Protein AF-0000000076756596 (afdb_homodimer)

Foldseek 3Di:
DPVPPPVVFVVLFVQLCVLDVQWLEKDKDADAPPVRHGDPQEMEIETAGLVGWDDPVSQVSSQVSSVVVPCDDDGRHYHYDYFAEDEDAWDKEFAFAPPDDPVVLQVQLVVLQVVVCSVQQSAAFDKDDVVVSFVSSCDPGTDGMDTDPRDTGGGHRRYGYDHPYYDYYYDPHHHND/DAVPDPVVFVVLFVQLCVLDVQWLEKDKDFDADPVRHGDPQEMEIETAGLVGWDDPVSQVSSQVSSVVVVVDDDRRHYHYDYFAEDEDAWDKEFAFAPPDDPVVLQVQLVVLQVVVCSVQQSAAFDKDDVVVSFVSNCDPGTDGMDTDPRDTGGGHRRYGYDHPYYDYYYDPHHHND

Secondary structure (DSSP, 8-state):
--S--HHHHHHHHHHHHHH-TTEEEEEEEEEE-TTS-EEEEEEEEEEEETTBS--HHHHHHHHHHHHHHT-S-SS-EEEEEPPEEEEEEEEEEEEEETT--HHHHHHHHHHHHHHHHHHHHTSSS--B-HHHHHHHH--TTEEEEEESS---B---TTEEEEEEEEEEEEEEEEE--/--S--SHHHHHHHHHHHHH-TTEEEEEEEEEE-TTS-EEEEEEEEEEEETTBSPPHHHHHHHHHHHHHHTTSSSS-EEEEEPPEEEEEEEEEEEEEETT--HHHHHHHHHHHHHHHHHHHHTSSS--B-HHHHHHHH--TTEEEEEESS---B---TTEEEEEEEEEEEEEEEEE--

Solvent-accessible surface area (backbone atoms only — not comparable to full-atom values): 19401 Å² total; per-residue (Å²): 133,67,95,72,65,69,69,59,48,57,51,53,48,48,49,45,46,68,58,35,87,51,46,55,32,71,33,73,44,69,25,51,44,100,82,66,44,69,39,85,52,27,35,27,36,26,39,33,22,76,90,38,77,51,53,71,67,56,42,49,51,30,41,50,48,53,56,58,69,43,70,50,83,89,67,67,50,73,44,60,42,60,47,51,74,46,76,44,53,45,40,36,38,33,27,28,31,63,88,51,58,62,68,61,38,49,52,50,25,52,50,37,43,52,56,51,47,57,64,50,54,50,38,58,12,49,40,46,50,48,66,61,52,41,58,50,44,54,38,81,52,43,67,45,64,46,74,51,90,54,68,74,38,88,37,52,64,56,19,29,57,38,80,78,45,80,42,82,46,73,47,92,57,62,39,88,79,134,65,95,70,68,73,68,60,49,57,52,53,45,49,48,44,46,68,58,35,86,51,47,56,32,70,36,71,44,69,24,52,44,99,83,66,44,68,39,84,53,27,35,26,37,26,38,33,23,76,91,38,76,51,52,70,67,58,42,50,52,31,40,50,49,53,53,59,68,46,67,48,87,88,65,66,48,72,44,59,41,61,45,50,74,46,76,44,54,45,41,37,38,34,27,27,30,64,88,50,58,62,70,59,40,50,53,52,24,53,51,37,43,51,56,51,48,54,64,50,54,51,38,57,12,48,41,46,51,48,68,62,54,41,58,51,43,54,39,80,54,44,69,44,65,45,74,52,91,54,70,73,39,88,35,52,64,56,19,28,57,39,78,78,44,80,44,82,45,74,47,90,56,62,39,88,79

InterPro domains:
  IPR058530 Baseplate J-like, C-terminal domain [PF26079] (88-168)
  IPR058531 Baseplate J-like, central domain [PF26078] (5-82)

pLDDT: mean 89.37, std 14.8, range [27.22, 98.69]

Structure (mmCIF, N/CA/C/O backbone):
data_AF-0000000076756596-model_v1
#
loop_
_entity.id
_entity.type
_entity.pdbx_description
1 polymer 'Baseplate protein J-like domain-containing protein'
#
loop_
_atom_site.group_PDB
_atom_site.id
_atom_site.type_symbol
_atom_site.label_atom_id
_atom_site.label_alt_id
_atom_site.label_comp_id
_atom_site.label_asym_id
_atom_site.label_entity_id
_atom_site.label_seq_id
_atom_site.pdbx_PDB_ins_code
_atom_site.Cartn_x
_atom_site.Cartn_y
_atom_site.Cartn_z
_atom_site.occupancy
_atom_site.B_iso_or_equiv
_atom_site.auth_seq_id
_atom_site.auth_comp_id
_atom_site.auth_asym_id
_atom_site.auth_atom_id
_atom_site.pdbx_PDB_model_num
ATOM 1 N N . GLU A 1 1 ? -18.625 34.125 21.891 1 27.22 1 GLU A N 1
ATOM 2 C CA . GLU A 1 1 ? -18.547 34.312 20.438 1 27.22 1 GLU A CA 1
ATOM 3 C C . GLU A 1 1 ? -17.375 33.531 19.859 1 27.22 1 GLU A C 1
ATOM 5 O O . GLU A 1 1 ? -16.219 33.781 20.188 1 27.22 1 GLU A O 1
ATOM 10 N N . SER A 1 2 ? -17.328 32.281 19.781 1 32.06 2 SER A N 1
ATOM 11 C CA . SER A 1 2 ? -16.453 31.219 19.297 1 32.06 2 SER A CA 1
ATOM 12 C C . SER A 1 2 ? -15.758 31.641 18 1 32.06 2 SER A C 1
ATOM 14 O O . SER A 1 2 ? -16.266 32.469 17.266 1 32.06 2 SER A O 1
ATOM 16 N N . PHE A 1 3 ? -14.414 31.891 17.938 1 40.28 3 PHE A N 1
ATOM 17 C CA . PHE A 1 3 ? -13.805 32.156 16.656 1 40.28 3 PHE A CA 1
ATOM 18 C C . PHE A 1 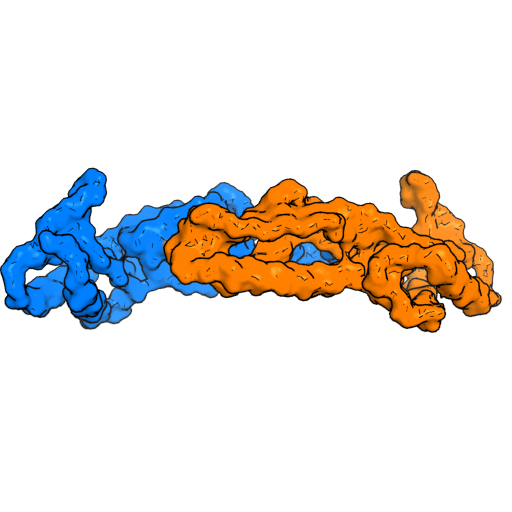3 ? -14.656 31.594 15.516 1 40.28 3 PHE A C 1
ATOM 20 O O . PHE A 1 3 ? -14.57 30.422 15.195 1 40.28 3 PHE A O 1
ATOM 27 N N . SER A 1 4 ? -15.914 31.672 15.516 1 41.44 4 SER A N 1
ATOM 28 C CA . SER A 1 4 ? -16.828 31.266 14.453 1 41.44 4 SER A CA 1
ATOM 29 C C . SER A 1 4 ? -16.312 31.688 13.086 1 41.44 4 SER A C 1
ATOM 31 O O . SER A 1 4 ? -17 31.516 12.078 1 41.44 4 SER A O 1
ATOM 33 N N . VAL A 1 5 ? -15.719 33.062 12.836 1 46.28 5 VAL A N 1
ATOM 34 C CA . VAL A 1 5 ? -15.633 33.938 11.688 1 46.28 5 VAL A CA 1
ATOM 35 C C . VAL A 1 5 ? -14.555 33.469 10.727 1 46.28 5 VAL A C 1
ATOM 37 O O . VAL A 1 5 ? -13.359 33.5 11.047 1 46.28 5 VAL A O 1
ATOM 40 N N . ALA A 1 6 ? -14.594 32.531 9.828 1 51.22 6 ALA A N 1
ATOM 41 C CA . ALA A 1 6 ? -13.891 32.031 8.633 1 51.22 6 ALA A CA 1
ATOM 42 C C . ALA A 1 6 ? -13.102 33.188 7.977 1 51.22 6 ALA A C 1
ATOM 44 O O . ALA A 1 6 ? -12.062 32.938 7.359 1 51.22 6 ALA A O 1
ATOM 45 N N . GLY A 1 7 ? -13.648 34.344 7.992 1 52.53 7 GLY A N 1
ATOM 46 C CA . GLY A 1 7 ? -13.094 35.531 7.332 1 52.53 7 GLY A CA 1
ATOM 47 C C . GLY A 1 7 ? -11.68 35.844 7.77 1 52.53 7 GLY A C 1
ATOM 48 O O . GLY A 1 7 ? -10.773 35.938 6.941 1 52.53 7 GLY A O 1
ATOM 49 N N . PRO A 1 8 ? -11.398 35.75 9.18 1 71.12 8 PRO A N 1
ATOM 50 C CA . PRO A 1 8 ? -10.086 36.188 9.664 1 71.12 8 PRO A CA 1
ATOM 51 C C . PRO A 1 8 ? -8.984 35.156 9.406 1 71.12 8 PRO A C 1
ATOM 53 O O . PRO A 1 8 ? -7.836 35.531 9.156 1 71.12 8 PRO A O 1
ATOM 56 N N . VAL A 1 9 ? -9.383 33.906 9.234 1 77.31 9 VAL A N 1
ATOM 57 C CA . VAL A 1 9 ? -8.367 32.906 9.016 1 77.31 9 VAL A CA 1
ATOM 58 C C . VAL A 1 9 ? -7.73 33.094 7.641 1 77.31 9 VAL A C 1
ATOM 60 O O . VAL A 1 9 ? -6.504 33.062 7.512 1 77.31 9 VAL A O 1
ATOM 63 N N . GLY A 1 10 ? -8.5 33.219 6.66 1 83.19 10 GLY A N 1
ATOM 64 C CA . GLY A 1 10 ? -7.996 33.406 5.309 1 83.19 10 GLY A CA 1
ATOM 65 C C . GLY A 1 10 ? -7.109 34.625 5.164 1 83.19 10 GLY A C 1
ATOM 66 O O . GLY A 1 10 ? -6.105 34.594 4.449 1 83.19 10 GLY A O 1
ATOM 67 N N . ALA A 1 11 ? -7.504 35.656 5.84 1 81.56 11 ALA A N 1
ATOM 68 C CA . ALA A 1 11 ? -6.723 36.906 5.777 1 81.56 11 ALA A CA 1
ATOM 69 C C . ALA A 1 11 ? -5.344 36.688 6.402 1 81.56 11 ALA A C 1
ATOM 71 O O . ALA A 1 11 ? -4.336 37.125 5.844 1 81.56 11 ALA A O 1
ATOM 72 N N . TYR A 1 12 ? -5.297 36.062 7.578 1 85.44 12 TYR A N 1
ATOM 73 C CA . TYR A 1 12 ? -4.02 35.812 8.242 1 85.44 12 TYR A CA 1
ATOM 74 C C . TYR A 1 12 ? -3.125 34.938 7.395 1 85.44 12 TYR A C 1
ATOM 76 O O . TYR A 1 12 ? -1.915 35.156 7.309 1 85.44 12 TYR A O 1
ATOM 84 N N . GLN A 1 13 ? -3.727 33.906 6.77 1 89.38 13 GLN A N 1
ATOM 85 C CA . GLN A 1 13 ? -2.951 33.031 5.902 1 89.38 13 GLN A CA 1
ATOM 86 C C . GLN A 1 13 ? -2.357 33.812 4.723 1 89.38 13 GLN A C 1
ATOM 88 O O . GLN A 1 13 ? -1.193 33.594 4.371 1 89.38 13 GLN A O 1
ATOM 93 N N . TYR A 1 14 ? -3.176 34.625 4.191 1 88.69 14 TYR A N 1
ATOM 94 C CA . TYR A 1 14 ? -2.734 35.438 3.059 1 88.69 14 TYR A CA 1
ATOM 95 C C . TYR A 1 14 ? -1.548 36.312 3.443 1 88.69 14 TYR A C 1
ATOM 97 O O . TYR A 1 14 ? -0.507 36.281 2.781 1 88.69 14 TYR A O 1
ATOM 105 N N . TRP A 1 15 ? -1.674 37.031 4.469 1 87.94 15 TRP A N 1
ATOM 106 C CA . TRP A 1 15 ? -0.638 38 4.863 1 87.94 15 TRP A CA 1
ATOM 107 C C . TRP A 1 15 ? 0.625 37.25 5.312 1 87.94 15 TRP A C 1
ATOM 109 O O . TRP A 1 15 ? 1.738 37.75 5.082 1 87.94 15 TRP A O 1
ATOM 119 N N . ALA A 1 16 ? 0.448 36.156 5.957 1 91.56 16 ALA A N 1
ATOM 120 C CA . ALA A 1 16 ? 1.609 35.344 6.352 1 91.56 16 ALA A CA 1
ATOM 121 C C . ALA A 1 16 ? 2.408 34.906 5.133 1 91.56 16 ALA A C 1
ATOM 123 O O . ALA A 1 16 ? 3.637 35 5.113 1 91.56 16 ALA A O 1
ATOM 124 N N . ARG A 1 17 ? 1.703 34.469 4.141 1 93.3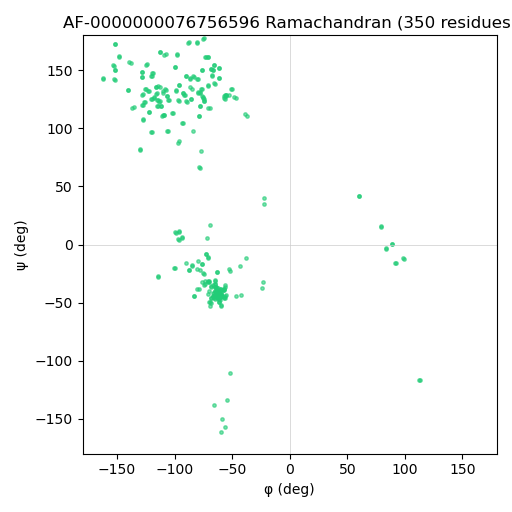8 17 ARG A N 1
ATOM 125 C CA . ARG A 1 17 ? 2.359 34 2.928 1 93.38 17 ARG A CA 1
ATOM 126 C C . ARG A 1 17 ? 2.994 35.156 2.16 1 93.38 17 ARG A C 1
ATOM 128 O O . ARG A 1 17 ? 4.02 34.969 1.499 1 93.38 17 ARG A O 1
ATOM 135 N N . GLN A 1 18 ? 2.408 36.281 2.26 1 91.31 18 GLN A N 1
ATOM 136 C CA . GLN A 1 18 ? 2.904 37.469 1.555 1 91.31 18 GLN A CA 1
ATOM 137 C C . GLN A 1 18 ? 4.16 38.031 2.223 1 91.31 18 GLN A C 1
ATOM 139 O O . GLN A 1 18 ? 4.996 38.656 1.565 1 91.31 18 GLN A O 1
ATOM 144 N N . ALA A 1 19 ? 4.281 37.781 3.428 1 92.44 19 ALA A N 1
ATOM 145 C CA . ALA A 1 19 ? 5.383 38.344 4.207 1 92.44 19 ALA A CA 1
ATOM 146 C C . ALA A 1 19 ? 6.727 37.812 3.713 1 92.44 19 ALA A C 1
ATOM 148 O O . ALA A 1 19 ? 7.742 38.5 3.805 1 92.44 19 ALA A O 1
ATOM 149 N N . SER A 1 20 ? 6.781 36.625 3.209 1 94.62 20 SER A N 1
ATOM 150 C CA . SER A 1 20 ? 8.039 36.031 2.752 1 94.62 20 SER A CA 1
ATOM 151 C C . SER A 1 20 ? 7.793 34.844 1.826 1 94.62 20 SER A C 1
ATOM 153 O O . SER A 1 20 ? 6.949 34 2.111 1 94.62 20 SER A O 1
ATOM 155 N N . PRO A 1 21 ? 8.609 34.688 0.817 1 94.12 21 PRO A N 1
ATOM 156 C CA . PRO A 1 21 ? 8.5 33.5 -0.057 1 94.12 21 PRO A CA 1
ATOM 157 C C . PRO A 1 21 ? 8.984 32.219 0.614 1 94.12 21 PRO A C 1
ATOM 159 O O . PRO A 1 21 ? 8.781 31.125 0.081 1 94.12 21 PRO A O 1
ATOM 162 N N . ALA A 1 22 ? 9.555 32.406 1.749 1 95.31 22 ALA A N 1
ATOM 163 C CA . ALA A 1 22 ? 10.078 31.234 2.469 1 95.31 22 ALA A CA 1
ATOM 164 C C . ALA A 1 22 ? 8.945 30.438 3.127 1 95.31 22 ALA A C 1
ATOM 166 O O . ALA A 1 22 ? 9.141 29.297 3.553 1 95.31 22 ALA A O 1
ATOM 167 N N . VAL A 1 23 ? 7.793 31.047 3.25 1 96.44 23 VAL A N 1
ATOM 168 C CA . VAL A 1 23 ? 6.652 30.406 3.889 1 96.44 23 VAL A CA 1
ATOM 169 C C . VAL A 1 23 ? 6.031 29.391 2.93 1 96.44 23 VAL A C 1
ATOM 171 O O . VAL A 1 23 ? 5.664 29.734 1.803 1 96.44 23 VAL A O 1
ATOM 174 N N . VAL A 1 24 ? 5.836 28.125 3.352 1 96 24 VAL A N 1
ATOM 175 C CA . VAL A 1 24 ? 5.309 27.109 2.447 1 96 24 VAL A CA 1
ATOM 176 C C . VAL A 1 24 ? 3.932 26.656 2.924 1 96 24 VAL A C 1
ATOM 178 O O . VAL A 1 24 ? 3.125 26.172 2.133 1 96 24 VAL A O 1
ATOM 181 N N . ASP A 1 25 ? 3.691 26.734 4.16 1 96.94 25 ASP A N 1
ATOM 182 C CA . ASP A 1 25 ? 2.381 26.375 4.691 1 96.94 25 ASP A CA 1
ATOM 183 C C . ASP A 1 25 ? 2.068 27.156 5.965 1 96.94 25 ASP A C 1
ATOM 185 O O . ASP A 1 25 ? 2.979 27.578 6.68 1 96.94 25 ASP A O 1
ATOM 189 N N . VAL A 1 26 ? 0.753 27.406 6.203 1 95.69 26 VAL A N 1
ATOM 190 C CA . VAL A 1 26 ? 0.304 28.234 7.324 1 95.69 26 VAL A CA 1
ATOM 191 C C . VAL A 1 26 ? -0.959 27.625 7.934 1 95.69 26 VAL A C 1
ATOM 193 O O . VAL A 1 26 ? -1.858 27.188 7.207 1 95.69 26 VAL A O 1
ATOM 196 N N . HIS A 1 27 ? -0.938 27.547 9.211 1 94.5 27 HIS A N 1
ATOM 197 C CA . HIS A 1 27 ? -2.139 27.156 9.945 1 94.5 27 HIS A CA 1
ATOM 198 C C . HIS A 1 27 ? -2.535 28.219 10.961 1 94.5 27 HIS A C 1
ATOM 200 O O . HIS A 1 27 ? -1.687 28.719 11.703 1 94.5 27 HIS A O 1
ATOM 206 N N . VAL A 1 28 ? -3.83 28.547 10.938 1 90.81 28 VAL A N 1
ATOM 207 C CA . VAL A 1 28 ? -4.344 29.562 11.859 1 90.81 28 VAL A CA 1
ATOM 208 C C . VAL A 1 28 ? -5.383 28.938 12.789 1 90.81 28 VAL A C 1
ATOM 210 O O . VAL A 1 28 ? -6.281 28.234 12.336 1 90.81 28 VAL A O 1
ATOM 213 N N . ALA A 1 29 ? -5.133 29.141 14.039 1 89.44 29 ALA A N 1
ATOM 214 C CA . ALA A 1 29 ? -6.082 28.672 15.047 1 89.44 29 ALA A CA 1
ATOM 215 C C . ALA A 1 29 ? -6.02 29.547 16.297 1 89.44 29 ALA A C 1
ATOM 217 O O . ALA A 1 29 ? -5.234 30.484 16.375 1 89.44 29 ALA A O 1
ATOM 218 N N . ASN A 1 30 ? -6.973 29.266 17.172 1 83.5 30 ASN A N 1
ATOM 219 C CA . ASN A 1 30 ? -6.867 29.938 18.469 1 83.5 30 ASN A CA 1
ATOM 220 C C . ASN A 1 30 ? -5.625 29.5 19.234 1 83.5 30 ASN A C 1
ATOM 222 O O . ASN A 1 30 ? -5.246 28.328 19.188 1 83.5 30 ASN A O 1
ATOM 226 N N . ASP A 1 31 ? -5.004 30.438 19.828 1 81.44 31 ASP A N 1
ATOM 227 C CA . ASP A 1 31 ? -3.871 30.078 20.672 1 81.44 31 ASP A CA 1
ATOM 228 C C . ASP A 1 31 ? -4.328 29.297 21.906 1 81.44 31 ASP A C 1
ATOM 230 O O . ASP A 1 31 ? -5.473 29.422 22.328 1 81.44 31 ASP A O 1
ATOM 234 N N . THR A 1 32 ? -3.518 28.391 22.328 1 78 32 THR A N 1
ATOM 235 C CA . THR A 1 32 ? -3.863 27.578 23.484 1 78 32 THR A CA 1
ATOM 236 C C . THR A 1 32 ? -2.828 27.75 24.594 1 78 32 THR A C 1
ATOM 238 O O . THR A 1 32 ? -1.683 28.125 24.328 1 78 32 THR A O 1
ATOM 241 N N . ASP A 1 33 ? -3.295 27.703 25.766 1 75.69 33 ASP A N 1
ATOM 242 C CA . ASP A 1 33 ? -2.357 27.766 26.891 1 75.69 33 ASP A CA 1
ATOM 243 C C . ASP A 1 33 ? -1.609 26.453 27.062 1 75.69 33 ASP A C 1
ATOM 245 O O . ASP A 1 33 ? -1.695 25.562 26.203 1 75.69 33 ASP A O 1
ATOM 249 N N . GLY A 1 34 ? -0.697 26.422 28.031 1 69.75 34 GLY A N 1
ATOM 250 C CA . GLY A 1 34 ? 0.132 25.25 28.25 1 69.75 34 GLY A CA 1
ATOM 251 C C . GLY A 1 34 ? -0.669 23.969 28.391 1 69.75 34 GLY A C 1
ATOM 252 O O . GLY A 1 34 ? -0.152 22.875 28.141 1 69.75 34 GLY A O 1
ATOM 253 N N . GLY A 1 35 ? -1.919 24.156 28.734 1 72.62 35 GLY A N 1
ATOM 254 C CA . GLY A 1 35 ? -2.781 23 28.922 1 72.62 35 GLY A CA 1
ATOM 255 C C . GLY A 1 35 ? -3.619 22.672 27.703 1 72.62 35 GLY A C 1
ATOM 256 O O . GLY A 1 35 ? -4.449 21.766 27.75 1 72.62 35 GLY A O 1
ATOM 257 N N . GLY A 1 36 ? -3.414 23.375 26.641 1 72.25 36 GLY A N 1
ATOM 258 C CA . GLY A 1 36 ? -4.141 23.109 25.406 1 72.25 36 GLY A CA 1
ATOM 259 C C . GLY A 1 36 ? -5.453 23.875 25.312 1 72.25 36 GLY A C 1
ATOM 260 O O . GLY A 1 36 ? -6.211 23.688 24.359 1 72.25 36 GLY A O 1
ATOM 261 N N . GLN A 1 37 ? -5.746 24.672 26.359 1 74.31 37 GLN A N 1
ATOM 262 C CA . GLN A 1 37 ? -7 25.422 26.328 1 74.31 37 GLN A CA 1
ATOM 263 C C . GLN A 1 37 ? -6.844 26.734 25.562 1 74.31 37 GLN A C 1
ATOM 265 O O . GLN A 1 37 ? -5.812 27.406 25.656 1 74.31 37 GLN A O 1
ATOM 270 N N . PRO A 1 38 ? -7.871 26.906 24.703 1 78 38 PRO A N 1
ATOM 271 C CA . PRO A 1 38 ? -7.777 28.141 23.922 1 78 38 PRO A CA 1
ATOM 272 C C . PRO A 1 38 ? -7.664 29.391 24.797 1 78 38 PRO A C 1
ATOM 274 O O . PRO A 1 38 ? -8.289 29.469 25.859 1 78 38 PRO A O 1
ATOM 277 N N . ILE A 1 39 ? -6.707 30.141 24.5 1 71.19 39 ILE A N 1
ATOM 278 C CA . ILE A 1 39 ? -6.57 31.453 25.125 1 71.19 39 ILE A CA 1
ATOM 279 C C . ILE A 1 39 ? -7.527 32.438 24.469 1 71.19 39 ILE A C 1
ATOM 281 O O . ILE A 1 39 ? -7.453 32.688 23.25 1 71.19 39 ILE A O 1
ATOM 285 N N . GLY A 1 40 ? -8.5 32.875 25.094 1 69.62 40 GLY A N 1
ATOM 286 C CA . GLY A 1 40 ? -9.477 33.812 24.578 1 69.62 40 GLY A CA 1
ATOM 287 C C . GLY A 1 40 ? -8.844 35.031 23.906 1 69.62 40 GLY A C 1
ATOM 288 O O . GLY A 1 40 ? -7.891 35.594 24.438 1 69.62 40 GLY A O 1
ATOM 289 N N . GLY A 1 41 ? -9.258 35.312 22.656 1 71.75 41 GLY A N 1
ATOM 290 C CA . GLY A 1 41 ? -8.906 36.531 21.984 1 71.75 41 GLY A CA 1
ATOM 291 C C . GLY A 1 41 ? -7.539 36.5 21.312 1 71.75 41 GLY A C 1
ATOM 292 O O . GLY A 1 41 ? -7.031 37.531 20.859 1 71.75 41 GLY A O 1
ATOM 293 N N . ARG A 1 42 ? -6.832 35.375 21.484 1 78.81 42 ARG A N 1
ATOM 294 C CA . ARG A 1 42 ? -5.508 35.312 20.875 1 78.81 42 ARG A CA 1
ATOM 295 C C . ARG A 1 42 ? -5.461 34.25 19.797 1 78.81 42 ARG A C 1
ATOM 297 O O . ARG A 1 42 ? -5.742 33.062 20.078 1 78.81 42 ARG A O 1
ATOM 304 N N . GLY A 1 43 ? -5.195 34.719 18.672 1 85.19 43 GLY A N 1
ATOM 305 C CA . GLY A 1 43 ? -4.988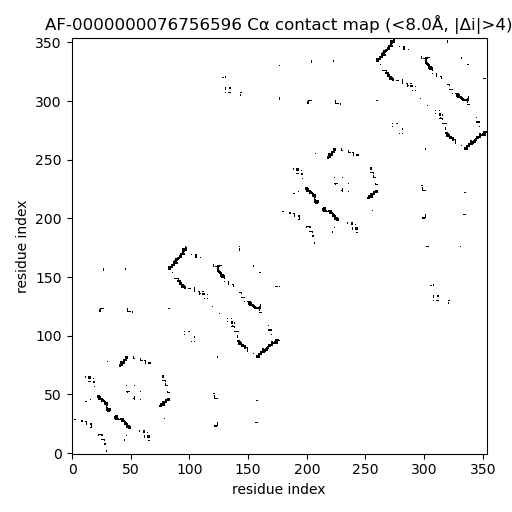 33.781 17.562 1 85.19 43 GLY A CA 1
ATOM 306 C C . GLY A 1 43 ? -3.541 33.344 17.406 1 85.19 43 GLY A C 1
ATOM 307 O O . GLY A 1 43 ? -2.625 34.094 17.766 1 85.19 43 GLY A O 1
ATOM 308 N N . ALA A 1 44 ? -3.363 32.125 17.016 1 89.5 44 ALA A N 1
ATOM 309 C CA . ALA A 1 44 ? -2.029 31.609 16.734 1 89.5 44 ALA A CA 1
ATOM 310 C C . ALA A 1 44 ? -1.884 31.25 15.258 1 89.5 44 ALA A C 1
ATOM 312 O O . ALA A 1 44 ? -2.75 30.594 14.68 1 89.5 44 ALA A O 1
ATOM 313 N N . VAL A 1 45 ? -0.819 31.75 14.688 1 92.31 45 VAL A N 1
ATOM 314 C CA . VAL A 1 45 ? -0.464 31.438 13.305 1 92.31 45 VAL A CA 1
ATOM 315 C C . VAL A 1 45 ? 0.797 30.578 13.273 1 92.31 45 VAL A C 1
ATOM 317 O O . VAL A 1 45 ? 1.882 31.047 13.633 1 92.31 45 VAL A O 1
ATOM 320 N N . THR A 1 46 ? 0.607 29.359 12.891 1 95.69 46 THR A N 1
ATOM 321 C CA . THR A 1 46 ? 1.735 28.453 12.758 1 95.69 46 THR A CA 1
ATOM 322 C C . THR A 1 46 ? 2.277 28.469 11.336 1 95.69 46 THR A C 1
ATOM 324 O O . THR A 1 46 ? 1.525 28.266 10.375 1 95.69 46 THR A O 1
ATOM 327 N N . VAL A 1 47 ? 3.592 28.625 11.266 1 96.75 47 VAL A N 1
ATOM 328 C CA . VAL A 1 47 ? 4.172 28.828 9.938 1 96.75 47 VAL A CA 1
ATOM 329 C C . VAL A 1 47 ? 5.266 27.781 9.695 1 96.75 47 VAL A C 1
ATOM 331 O O . VAL A 1 47 ? 6.094 27.531 10.578 1 96.75 47 VAL A O 1
ATOM 334 N N . LEU A 1 48 ? 5.191 27.188 8.484 1 97.44 48 LEU A N 1
ATOM 335 C CA . LEU A 1 48 ? 6.234 26.281 8.016 1 97.44 48 LEU A CA 1
ATOM 336 C C . LEU A 1 48 ? 7.059 26.938 6.906 1 97.44 48 LEU A C 1
ATOM 338 O O . LEU A 1 48 ? 6.504 27.578 6.012 1 97.44 48 LEU A O 1
ATOM 342 N N . ALA A 1 49 ? 8.336 26.797 7.059 1 96.81 49 ALA A N 1
ATOM 343 C CA . ALA A 1 49 ? 9.219 27.359 6.039 1 96.81 49 ALA A CA 1
ATOM 344 C C . ALA A 1 49 ? 9.664 26.281 5.047 1 96.81 49 ALA A C 1
ATOM 346 O O . ALA A 1 49 ? 9.516 25.094 5.309 1 96.81 49 ALA A O 1
ATOM 347 N N . LYS A 1 50 ? 10.195 26.609 3.875 1 92.25 50 LYS A N 1
ATOM 348 C CA . LYS A 1 50 ? 10.656 25.719 2.816 1 92.25 50 LYS A CA 1
ATOM 349 C C . LYS A 1 50 ? 11.695 24.734 3.338 1 92.25 50 LYS A C 1
ATOM 351 O O . LYS A 1 50 ? 11.703 23.562 2.945 1 92.25 50 LYS A O 1
ATOM 356 N N . ASP A 1 51 ? 12.516 25.141 4.215 1 87.62 51 ASP A N 1
ATOM 357 C CA . ASP A 1 51 ? 13.594 24.297 4.723 1 87.62 51 ASP A CA 1
ATOM 358 C C . ASP A 1 51 ? 13.18 23.609 6.027 1 87.62 51 ASP A C 1
ATOM 360 O O . ASP A 1 51 ? 14.016 23.016 6.711 1 87.62 51 ASP A O 1
ATOM 364 N N . GLY A 1 52 ? 11.852 23.734 6.32 1 92.88 52 GLY A N 1
ATOM 365 C CA . GLY A 1 52 ? 11.375 23.109 7.551 1 92.88 52 GLY A CA 1
ATOM 366 C C . GLY A 1 52 ? 10.914 24.125 8.586 1 92.88 52 GLY A C 1
ATOM 367 O O . GLY A 1 52 ? 10.047 24.953 8.305 1 92.88 52 GLY A O 1
ATOM 368 N N . LEU A 1 53 ? 11.609 24.172 9.75 1 95.25 53 LEU A N 1
ATOM 369 C CA . LEU A 1 53 ? 11.227 25.078 10.828 1 95.25 53 LEU A CA 1
ATOM 370 C C . LEU A 1 53 ? 11.688 26.5 10.539 1 95.25 53 LEU A C 1
ATOM 372 O O . LEU A 1 53 ? 12.836 26.719 10.148 1 95.25 53 LEU A O 1
ATOM 376 N N . PRO A 1 54 ? 10.805 27.438 10.688 1 96.06 54 PRO A N 1
ATOM 377 C CA . PRO A 1 54 ? 11.211 28.828 10.492 1 96.06 54 PRO A CA 1
ATOM 378 C C . PRO A 1 54 ? 12.195 29.312 11.555 1 96.06 54 PRO A C 1
ATOM 380 O O . PRO A 1 54 ? 12.133 28.859 12.703 1 96.06 54 PRO A O 1
ATOM 383 N N . ASN A 1 55 ? 13.047 30.234 11.172 1 94.69 55 ASN A N 1
ATOM 384 C CA . ASN A 1 55 ? 13.93 30.859 12.156 1 94.69 55 ASN A CA 1
ATOM 385 C C . ASN A 1 55 ? 13.273 32.062 12.805 1 94.69 55 ASN A C 1
ATOM 387 O O . ASN A 1 55 ? 12.164 32.469 12.422 1 94.69 55 ASN A O 1
ATOM 391 N N . ALA A 1 56 ? 13.953 32.656 13.82 1 95.56 56 ALA A N 1
ATOM 392 C CA . ALA A 1 56 ? 13.398 33.75 14.586 1 95.56 56 ALA A CA 1
ATOM 393 C C . ALA A 1 56 ? 13.18 34.969 13.703 1 95.56 56 ALA A C 1
ATOM 395 O O . ALA A 1 56 ? 12.211 35.719 13.891 1 95.56 56 ALA A O 1
ATOM 396 N N . GLU A 1 57 ? 14.086 35.156 12.797 1 95.62 57 GLU A N 1
ATOM 397 C CA . GLU A 1 57 ? 13.977 36.312 11.906 1 95.62 57 GLU A CA 1
ATOM 398 C C . GLU A 1 57 ? 12.703 36.219 11.062 1 95.62 57 GLU A C 1
ATOM 400 O O . GLU A 1 57 ? 11.977 37.219 10.938 1 95.62 57 GLU A O 1
ATOM 405 N N . LEU A 1 58 ? 12.461 35.062 10.484 1 95.56 58 LEU A N 1
ATOM 406 C CA . LEU A 1 58 ? 11.258 34.844 9.672 1 95.56 58 LEU A CA 1
ATOM 407 C C . LEU A 1 58 ? 10 35.031 10.516 1 95.56 58 LEU A C 1
ATOM 409 O O . LEU A 1 58 ? 9.039 35.656 10.078 1 95.56 58 LEU A O 1
ATOM 413 N N . ILE A 1 59 ? 9.961 34.5 11.719 1 96.31 59 ILE A N 1
ATOM 414 C CA . ILE A 1 59 ? 8.82 34.625 12.617 1 96.31 59 ILE A CA 1
ATOM 415 C C . ILE A 1 59 ? 8.555 36.094 12.914 1 96.31 59 ILE A C 1
ATOM 417 O O . ILE A 1 59 ? 7.406 36.531 12.859 1 96.31 59 ILE A O 1
ATOM 421 N N . GLY A 1 60 ? 9.602 36.812 13.195 1 95.12 60 GLY A N 1
ATOM 422 C CA . GLY A 1 60 ? 9.477 38.219 13.461 1 95.12 60 GLY A CA 1
ATOM 423 C C . GLY A 1 60 ? 8.914 39 12.289 1 95.12 60 GLY A C 1
ATOM 424 O O . GLY A 1 60 ? 8.07 39.906 12.477 1 95.12 60 GLY A O 1
ATOM 425 N N . LYS A 1 61 ? 9.438 38.719 11.109 1 94.5 61 LYS A N 1
ATOM 426 C CA . LYS A 1 61 ? 8.969 39.375 9.891 1 94.5 61 LYS A CA 1
ATOM 427 C C . LYS A 1 61 ? 7.469 39.156 9.695 1 94.5 61 LYS A C 1
ATOM 429 O O . LYS A 1 61 ? 6.73 40.094 9.383 1 94.5 61 LYS A O 1
ATOM 434 N N . ILE A 1 62 ? 7.043 37.938 9.883 1 94.19 62 ILE A N 1
ATOM 435 C CA . ILE A 1 62 ? 5.637 37.594 9.688 1 94.19 62 ILE A CA 1
ATOM 436 C C . ILE A 1 62 ? 4.789 38.219 10.781 1 94.19 62 ILE A C 1
ATOM 438 O O . ILE A 1 62 ? 3.707 38.75 10.516 1 94.19 62 ILE A O 1
ATOM 442 N N . GLN A 1 63 ? 5.266 38.219 12.039 1 92 63 GLN A N 1
ATOM 443 C CA . GLN A 1 63 ? 4.57 38.844 13.156 1 92 63 GLN A CA 1
ATOM 444 C C . GLN A 1 63 ? 4.32 40.312 12.859 1 92 63 GLN A C 1
ATOM 446 O O . GLN A 1 63 ? 3.219 40.844 13.094 1 92 63 GLN A O 1
ATOM 451 N N . ALA A 1 64 ? 5.309 40.969 12.391 1 89.88 64 ALA A N 1
ATOM 452 C CA . ALA A 1 64 ? 5.199 42.406 12.062 1 89.88 64 ALA A CA 1
ATOM 453 C C . ALA A 1 64 ? 4.16 42.625 10.977 1 89.88 64 ALA A C 1
ATOM 455 O O . ALA A 1 64 ? 3.367 43.562 11.062 1 89.88 64 ALA A O 1
ATOM 456 N N . ALA A 1 65 ? 4.211 41.812 9.984 1 88.12 65 ALA A N 1
ATOM 457 C CA . ALA A 1 65 ? 3.275 41.938 8.867 1 88.12 65 ALA A CA 1
ATOM 458 C C . ALA A 1 65 ? 1.836 41.75 9.336 1 88.12 65 ALA A C 1
ATOM 460 O O . ALA A 1 65 ? 0.935 42.469 8.891 1 88.12 65 ALA A O 1
ATOM 461 N N . LEU A 1 66 ? 1.613 40.844 10.211 1 86.5 66 LEU A N 1
ATOM 462 C CA . LEU A 1 66 ? 0.269 40.531 10.695 1 86.5 66 LEU A CA 1
ATOM 463 C C . LEU A 1 66 ? -0.195 41.625 11.68 1 86.5 66 LEU A C 1
ATOM 465 O O . LEU A 1 66 ? -1.39 41.906 11.758 1 86.5 66 LEU A O 1
ATOM 469 N N . SER A 1 67 ? 0.712 42.188 12.391 1 81.88 67 SER A N 1
ATOM 470 C CA . SER A 1 67 ? 0.376 43.25 13.344 1 81.88 67 SER A CA 1
ATOM 471 C C . SER A 1 67 ? 0.056 44.562 12.641 1 81.88 67 SER A C 1
ATOM 473 O O . SER A 1 67 ? -0.757 45.344 13.125 1 81.88 67 SER A O 1
ATOM 475 N N . ALA A 1 68 ? 0.722 44.781 11.562 1 74.06 68 ALA A N 1
ATOM 476 C CA . ALA A 1 68 ? 0.512 46 10.812 1 74.06 68 ALA A CA 1
ATOM 477 C C . ALA A 1 68 ? -0.862 46.031 10.141 1 74.06 68 ALA A C 1
ATOM 479 O O . ALA A 1 68 ? -1.517 47.062 10.07 1 74.06 68 ALA A O 1
ATOM 480 N N . GLU A 1 69 ? -1.032 44.938 9.438 1 58.91 69 GLU A N 1
ATOM 481 C CA . GLU A 1 69 ? -2.289 44.875 8.695 1 58.91 69 GLU A CA 1
ATOM 482 C C . GLU A 1 69 ? -3.486 44.844 9.648 1 58.91 69 GLU A C 1
ATOM 484 O O . GLU A 1 69 ? -4.574 45.281 9.289 1 58.91 69 GLU A O 1
ATOM 489 N N . LYS A 1 70 ? -3.234 44.188 10.656 1 57.84 70 LYS A N 1
ATOM 490 C CA . LYS A 1 70 ? -4.305 44.156 11.648 1 57.84 70 LYS A CA 1
ATOM 491 C C . LYS A 1 70 ? -4.508 45.5 12.312 1 57.84 70 LYS A C 1
ATOM 493 O O . LYS A 1 70 ? -5.168 45.594 13.352 1 57.84 70 LYS A O 1
ATOM 498 N N . ARG A 1 71 ? -3.994 46.562 11.734 1 51.22 71 ARG A N 1
ATOM 499 C CA . ARG A 1 71 ? -4.586 47.75 12.375 1 51.22 71 ARG A CA 1
ATOM 500 C C . ARG A 1 71 ? -6.059 47.5 12.68 1 51.22 71 ARG A C 1
ATOM 502 O O . ARG A 1 71 ? -6.801 48.469 12.938 1 51.22 71 ARG A O 1
ATOM 509 N N . ARG A 1 72 ? -6.523 46.438 12.109 1 47.16 72 ARG A N 1
ATOM 510 C CA . ARG A 1 72 ? -7.957 46.438 12.391 1 47.16 72 ARG A CA 1
ATOM 511 C C . ARG A 1 72 ? -8.227 46.406 13.891 1 47.16 72 ARG A C 1
ATOM 513 O O . ARG A 1 72 ? -7.324 46.125 14.688 1 47.16 72 ARG A O 1
ATOM 520 N N . PRO A 1 73 ? -9.562 45.969 14.164 1 45.78 73 PRO A N 1
ATOM 521 C CA . PRO A 1 73 ? -10.25 46.312 15.406 1 45.78 73 PRO A CA 1
ATOM 522 C C . PRO A 1 73 ? -9.492 45.875 16.656 1 45.78 73 PRO A C 1
ATOM 524 O O . PRO A 1 73 ? -8.562 45.062 16.547 1 45.78 73 PRO A O 1
ATOM 527 N N . LEU A 1 74 ? -10.25 45.719 17.734 1 44.44 74 LEU A N 1
ATOM 528 C CA . LEU A 1 74 ? -9.984 45.562 19.156 1 44.44 74 LEU A CA 1
ATOM 529 C C . LEU A 1 74 ? -8.977 44.438 19.391 1 44.44 74 LEU A C 1
ATOM 531 O O . LEU A 1 74 ? -7.965 44.656 20.078 1 44.44 74 LEU A O 1
ATOM 535 N N . CYS A 1 75 ? -9.406 43.188 20.031 1 48.84 75 CYS A N 1
ATOM 536 C CA . CYS A 1 75 ? -9.008 42.219 21.047 1 48.84 75 CYS A CA 1
ATOM 537 C C . CYS A 1 75 ? -8.172 41.125 20.422 1 48.84 75 CYS A C 1
ATOM 539 O O . CYS A 1 75 ? -7.824 40.156 21.094 1 48.84 75 CYS A O 1
ATOM 541 N N . ASP A 1 76 ? -8.086 40.875 19.078 1 60.38 76 ASP A N 1
ATOM 542 C CA . ASP A 1 76 ? -7.547 39.531 18.859 1 60.38 76 ASP A CA 1
ATOM 543 C C . ASP A 1 76 ? -6.043 39.594 18.594 1 60.38 76 ASP A C 1
ATOM 545 O O . ASP A 1 76 ? -5.578 40.344 17.734 1 60.38 76 ASP A O 1
ATOM 549 N N . THR A 1 77 ? -5.203 39.562 19.672 1 76.62 77 THR A N 1
ATOM 550 C CA . THR A 1 77 ? -3.762 39.375 19.562 1 76.62 77 THR A CA 1
ATOM 551 C C . THR A 1 77 ? -3.453 38.094 18.781 1 76.62 77 THR A C 1
ATOM 553 O O . THR A 1 77 ? -4.172 37.094 18.906 1 76.62 77 THR A O 1
ATOM 556 N N . VAL A 1 78 ? -2.578 38.312 17.75 1 84.69 78 VAL A N 1
ATOM 557 C CA . VAL A 1 78 ? -2.145 37.156 16.969 1 84.69 78 VAL A CA 1
ATOM 558 C C . VAL A 1 78 ? -0.676 36.875 17.266 1 84.69 78 VAL A C 1
ATOM 560 O O . VAL A 1 78 ? 0.139 37.781 17.375 1 84.69 78 VAL A O 1
ATOM 563 N N . VAL A 1 79 ? -0.338 35.688 17.531 1 88.81 79 VAL A N 1
ATOM 564 C CA . VAL A 1 79 ? 1.038 35.25 17.734 1 88.81 79 VAL A CA 1
ATOM 565 C C . VAL A 1 79 ? 1.45 34.281 16.609 1 88.81 79 VAL A C 1
ATOM 567 O O . VAL A 1 79 ? 0.66 33.438 16.188 1 88.81 79 VAL A O 1
ATOM 570 N N . VAL A 1 80 ? 2.646 34.5 16.125 1 92.75 80 VAL A N 1
ATOM 571 C CA . VAL A 1 80 ? 3.209 33.625 15.102 1 92.75 80 VAL A CA 1
ATOM 572 C C . VAL A 1 80 ? 4.156 32.625 15.75 1 92.75 80 VAL A C 1
ATOM 574 O O . VAL A 1 80 ? 4.996 33 16.578 1 92.75 80 VAL A O 1
ATOM 577 N N . LYS A 1 81 ? 4.039 31.391 15.406 1 94.31 81 LYS A N 1
ATOM 578 C CA . LYS A 1 81 ? 4.867 30.359 16.016 1 94.31 81 LYS A CA 1
ATOM 579 C C . LYS A 1 81 ? 5.34 29.344 14.984 1 94.31 81 LYS A C 1
ATOM 581 O O . LYS A 1 81 ? 4.727 29.203 13.922 1 94.31 81 LYS A O 1
ATOM 586 N N . ALA A 1 82 ? 6.449 28.672 15.305 1 96.75 82 ALA A N 1
ATOM 587 C CA . ALA A 1 82 ? 6.887 27.5 14.555 1 96.75 82 ALA A CA 1
ATOM 588 C C . ALA A 1 82 ? 6.047 26.281 14.914 1 96.75 82 ALA A C 1
ATOM 590 O O . ALA A 1 82 ? 5.512 26.188 16.031 1 96.75 82 ALA A O 1
ATOM 591 N N . PRO A 1 83 ? 5.902 25.391 13.953 1 96.81 83 PRO A N 1
ATOM 592 C CA . PRO A 1 83 ? 5.211 24.156 14.32 1 96.81 83 PRO A CA 1
ATOM 593 C C . PRO A 1 83 ? 6.016 23.281 15.281 1 96.81 83 PRO A C 1
ATOM 595 O O . PRO A 1 83 ? 7.246 23.391 15.328 1 96.81 83 PRO A O 1
ATOM 598 N N . THR A 1 84 ? 5.289 22.531 16.078 1 95.56 84 THR A N 1
ATOM 599 C CA . THR A 1 84 ? 5.945 21.5 16.875 1 95.56 84 THR A CA 1
ATOM 600 C C . THR A 1 84 ? 6.332 20.312 16 1 95.56 84 THR A C 1
ATOM 602 O O . THR A 1 84 ? 5.488 19.734 15.305 1 95.56 84 THR A O 1
ATOM 605 N N . ALA A 1 85 ? 7.555 19.938 16.016 1 97.12 85 ALA A N 1
ATOM 606 C CA . ALA A 1 85 ? 8.023 18.828 15.188 1 97.12 85 ALA A CA 1
ATOM 607 C C . ALA A 1 85 ? 7.613 17.484 15.773 1 97.12 85 ALA A C 1
ATOM 609 O O . ALA A 1 85 ? 7.684 17.281 16.984 1 97.12 85 ALA A O 1
ATOM 610 N N . VAL A 1 86 ? 7.117 16.625 14.977 1 97.62 86 VAL A N 1
ATOM 611 C CA . VAL A 1 86 ? 6.891 15.211 15.273 1 97.62 86 VAL A CA 1
ATOM 612 C C . VAL A 1 86 ? 7.918 14.352 14.539 1 97.62 86 VAL A C 1
ATOM 614 O O . VAL A 1 86 ? 7.727 14.008 13.375 1 97.62 86 VAL A O 1
ATOM 617 N N . ASP A 1 87 ? 8.938 14 15.266 1 97.81 87 ASP A N 1
ATOM 618 C CA . ASP A 1 87 ? 10.062 13.32 14.633 1 97.81 87 ASP A CA 1
ATOM 619 C C . ASP A 1 87 ? 9.773 11.836 14.43 1 97.81 87 ASP A C 1
ATOM 621 O O . ASP A 1 87 ? 9.133 11.203 15.266 1 97.81 87 ASP A O 1
ATOM 625 N N . TYR A 1 88 ? 10.219 11.273 13.305 1 97.69 88 TYR A N 1
ATOM 626 C CA . TYR A 1 88 ? 10.164 9.844 13.031 1 97.69 88 TYR A CA 1
ATOM 627 C C . TYR A 1 88 ? 11.336 9.406 12.156 1 97.69 88 TYR A C 1
ATOM 629 O O . TYR A 1 88 ? 12.07 10.25 11.633 1 97.69 88 TYR A O 1
ATOM 637 N N . THR A 1 89 ? 11.594 8.125 12.148 1 98.12 89 THR A N 1
ATOM 638 C CA . THR A 1 89 ? 12.633 7.551 11.289 1 98.12 89 THR A CA 1
ATOM 639 C C . THR A 1 89 ? 12.031 6.535 10.328 1 98.12 89 THR A C 1
ATOM 641 O O . THR A 1 89 ? 11 5.922 10.617 1 98.12 89 THR A O 1
ATOM 644 N N . LEU A 1 90 ? 12.633 6.477 9.188 1 98.44 90 LEU A N 1
ATOM 645 C CA . LEU A 1 90 ? 12.25 5.457 8.219 1 98.44 90 LEU A CA 1
ATOM 646 C C . LEU A 1 90 ? 13.25 4.305 8.219 1 98.44 90 LEU A C 1
ATOM 648 O O . LEU A 1 90 ? 14.43 4.5 7.914 1 98.44 90 LEU A O 1
ATOM 652 N N . ASP A 1 91 ? 12.812 3.188 8.641 1 98.62 91 ASP A N 1
ATOM 653 C CA . ASP A 1 91 ? 13.531 1.923 8.531 1 98.62 91 ASP A CA 1
ATOM 654 C C . ASP A 1 91 ? 12.742 0.907 7.711 1 98.62 91 ASP A C 1
ATOM 656 O O . ASP A 1 91 ? 11.844 0.247 8.234 1 98.62 91 ASP A O 1
ATOM 660 N N . ALA A 1 92 ? 13.094 0.827 6.43 1 98.69 92 ALA A N 1
ATOM 661 C CA . ALA A 1 92 ? 12.336 0.007 5.488 1 98.69 92 ALA A CA 1
ATOM 662 C C . ALA A 1 92 ? 13.195 -1.139 4.949 1 98.69 92 ALA A C 1
ATOM 664 O O . ALA A 1 92 ? 14.375 -0.952 4.645 1 98.69 92 ALA A O 1
ATOM 665 N N . GLU A 1 93 ? 12.586 -2.309 4.91 1 98.62 93 GLU A N 1
ATOM 666 C CA . GLU A 1 93 ? 13.188 -3.49 4.301 1 98.62 93 GLU A CA 1
ATOM 667 C C . GLU A 1 93 ? 12.422 -3.916 3.051 1 98.62 93 GLU A C 1
ATOM 669 O O . GLU A 1 93 ? 11.211 -4.164 3.111 1 98.62 93 GLU A O 1
ATOM 674 N N . LEU A 1 94 ? 13.18 -3.977 1.943 1 98.62 94 LEU A N 1
ATOM 675 C CA . LEU A 1 94 ? 12.562 -4.32 0.666 1 98.62 94 LEU A CA 1
ATOM 676 C C . LEU A 1 94 ? 12.922 -5.746 0.258 1 98.62 94 LEU A C 1
ATOM 678 O O . LEU A 1 94 ? 14.094 -6.105 0.211 1 98.62 94 LEU A O 1
ATOM 682 N N . THR A 1 95 ? 11.953 -6.59 0.007 1 98.69 95 THR A N 1
ATOM 683 C CA . THR A 1 95 ? 12.156 -7.867 -0.669 1 98.69 95 THR A CA 1
ATOM 684 C C . THR A 1 95 ? 11.969 -7.719 -2.176 1 98.69 95 THR A C 1
ATOM 686 O O . THR A 1 95 ? 10.969 -7.156 -2.629 1 98.69 95 THR A O 1
ATOM 689 N N . LEU A 1 96 ? 12.93 -8.18 -2.932 1 98.5 96 LEU A N 1
ATOM 690 C CA . LEU A 1 96 ? 12.883 -8.016 -4.379 1 98.5 96 LEU A CA 1
ATOM 691 C C . LEU A 1 96 ? 12.406 -9.297 -5.059 1 98.5 96 LEU A C 1
ATOM 693 O O . LEU A 1 96 ? 12.5 -10.383 -4.484 1 98.5 96 LEU A O 1
ATOM 697 N N . PHE A 1 97 ? 11.789 -9.062 -6.266 1 97.62 97 PHE A N 1
ATOM 698 C CA . PHE A 1 97 ? 11.57 -10.219 -7.121 1 97.62 97 PHE A CA 1
ATOM 699 C C . PHE A 1 97 ? 12.898 -10.867 -7.5 1 97.62 97 PHE A C 1
ATOM 701 O O . PHE A 1 97 ? 13.891 -10.172 -7.719 1 97.62 97 PHE A O 1
ATOM 708 N N . THR A 1 98 ? 12.875 -12.195 -7.574 1 97.06 98 THR A N 1
ATOM 709 C CA . THR A 1 98 ? 14.07 -12.906 -8.016 1 97.06 98 THR A CA 1
ATOM 710 C C . THR A 1 98 ? 14.531 -12.391 -9.375 1 97.06 98 THR A C 1
ATOM 712 O O . THR A 1 98 ? 13.727 -12.219 -10.289 1 97.06 98 THR A O 1
ATOM 715 N N . GLY A 1 99 ? 15.828 -12.031 -9.477 1 96.19 99 GLY A N 1
ATOM 716 C CA . GLY A 1 99 ? 16.391 -11.57 -10.734 1 96.19 99 GLY A CA 1
ATOM 717 C C . GLY A 1 99 ? 16.484 -10.055 -10.828 1 96.19 99 GLY A C 1
ATOM 718 O O . GLY A 1 99 ? 17.125 -9.523 -11.742 1 96.19 99 GLY A O 1
ATOM 719 N N . THR A 1 100 ? 15.828 -9.359 -9.906 1 96.94 100 THR A N 1
ATOM 720 C CA . THR A 1 100 ? 15.867 -7.902 -9.914 1 96.94 100 THR A CA 1
ATOM 721 C C . THR A 1 100 ? 17.25 -7.398 -9.5 1 96.94 100 THR A C 1
ATOM 723 O O . THR A 1 100 ? 17.859 -7.926 -8.57 1 96.94 100 THR A O 1
ATOM 726 N N . ASP A 1 101 ? 17.719 -6.438 -10.203 1 97.12 101 ASP A N 1
ATOM 727 C CA . ASP A 1 101 ? 18.953 -5.781 -9.805 1 97.12 101 ASP A CA 1
ATOM 728 C C . ASP A 1 101 ? 18.766 -4.957 -8.539 1 97.12 101 ASP A C 1
ATOM 730 O O . ASP A 1 101 ? 18.047 -3.953 -8.547 1 97.12 101 ASP A O 1
ATOM 734 N N . ALA A 1 102 ? 19.469 -5.344 -7.52 1 96.62 102 ALA A N 1
ATOM 735 C CA . ALA A 1 102 ? 19.266 -4.754 -6.203 1 96.62 102 ALA A CA 1
ATOM 736 C C . ALA A 1 102 ? 19.641 -3.275 -6.199 1 96.62 102 ALA A C 1
ATOM 738 O O . ALA A 1 102 ? 18.969 -2.453 -5.578 1 96.62 102 ALA A O 1
ATOM 739 N N . ARG A 1 103 ? 20.703 -2.975 -6.797 1 96.81 103 ARG A N 1
ATOM 740 C CA . ARG A 1 103 ? 21.172 -1.59 -6.82 1 96.81 103 ARG A CA 1
ATOM 741 C C . ARG A 1 103 ? 20.156 -0.687 -7.52 1 96.81 103 ARG A C 1
ATOM 743 O O . ARG A 1 103 ? 19.844 0.398 -7.027 1 96.81 103 ARG A O 1
ATOM 750 N N . THR A 1 104 ? 19.656 -1.141 -8.625 1 97.38 104 THR A N 1
ATOM 751 C CA . THR A 1 104 ? 18.688 -0.373 -9.398 1 97.38 104 THR A CA 1
ATOM 752 C C . THR A 1 104 ? 17.375 -0.226 -8.617 1 97.38 104 THR A C 1
ATOM 754 O O . THR A 1 104 ? 16.797 0.863 -8.555 1 97.38 104 THR A O 1
ATOM 757 N N . ALA A 1 105 ? 16.906 -1.304 -8.023 1 97.5 105 ALA A N 1
ATOM 758 C CA . ALA A 1 105 ? 15.68 -1.272 -7.246 1 97.5 105 ALA A CA 1
ATOM 759 C C . ALA A 1 105 ? 15.805 -0.34 -6.047 1 97.5 105 ALA A C 1
ATOM 761 O O . ALA A 1 105 ? 14.891 0.429 -5.746 1 97.5 105 ALA A O 1
ATOM 762 N N . LYS A 1 106 ? 16.969 -0.439 -5.344 1 97.69 106 LYS A N 1
ATOM 763 C CA . LYS A 1 106 ? 17.188 0.417 -4.18 1 97.69 106 LYS A CA 1
ATOM 764 C C . LYS A 1 106 ? 17.203 1.89 -4.578 1 97.69 106 LYS A C 1
ATOM 766 O O . LYS A 1 106 ? 16.594 2.729 -3.912 1 97.69 106 LYS A O 1
ATOM 771 N N . ALA A 1 107 ? 17.891 2.199 -5.633 1 98.19 107 ALA A N 1
ATOM 772 C CA . ALA A 1 107 ? 17.953 3.576 -6.113 1 98.19 107 ALA A CA 1
ATOM 773 C C . ALA A 1 107 ? 16.562 4.098 -6.469 1 98.19 107 ALA A C 1
ATOM 775 O O . ALA A 1 107 ? 16.219 5.242 -6.16 1 98.19 107 ALA A O 1
ATOM 776 N N . ALA A 1 108 ? 15.766 3.262 -7.133 1 98.38 108 ALA A N 1
ATOM 777 C CA . ALA A 1 108 ? 14.406 3.645 -7.496 1 98.38 108 ALA A CA 1
ATOM 778 C C . ALA A 1 108 ? 13.555 3.889 -6.25 1 98.38 108 ALA A C 1
ATOM 780 O O . ALA A 1 108 ? 12.766 4.84 -6.203 1 98.38 108 ALA A O 1
ATOM 781 N N . ALA A 1 109 ? 13.758 3.02 -5.238 1 98.56 109 ALA A N 1
ATOM 782 C CA . ALA A 1 109 ? 13.016 3.168 -3.988 1 98.56 109 ALA A CA 1
ATOM 783 C C . ALA A 1 109 ? 13.422 4.445 -3.26 1 98.56 109 ALA A C 1
ATOM 785 O O . ALA A 1 109 ? 12.578 5.148 -2.705 1 98.56 109 ALA A O 1
ATOM 786 N N . GLU A 1 110 ? 14.688 4.711 -3.248 1 98.5 110 GLU A N 1
ATOM 787 C CA . GLU A 1 110 ? 15.188 5.926 -2.615 1 98.5 110 GLU A CA 1
ATOM 788 C C . GLU A 1 110 ? 14.656 7.172 -3.32 1 98.5 110 GLU A C 1
ATOM 790 O O . GLU A 1 110 ? 14.305 8.156 -2.67 1 98.5 110 GLU A O 1
ATOM 795 N N . GLN A 1 111 ? 14.594 7.113 -4.609 1 98.56 111 GLN A N 1
ATOM 796 C CA . GLN A 1 111 ? 14.031 8.227 -5.363 1 98.56 111 GLN A CA 1
ATOM 797 C C . GLN A 1 111 ? 12.539 8.391 -5.07 1 98.56 111 GLN A C 1
ATOM 799 O O . GLN A 1 111 ? 12.055 9.516 -4.906 1 98.56 111 GLN A O 1
ATOM 804 N N . ALA A 1 112 ? 11.797 7.293 -5.066 1 98.56 112 ALA A N 1
ATOM 805 C CA . ALA A 1 112 ? 10.375 7.332 -4.73 1 98.56 112 ALA A CA 1
ATOM 806 C C . ALA A 1 112 ? 10.156 7.918 -3.34 1 98.56 112 ALA A C 1
ATOM 808 O O . ALA A 1 112 ? 9.234 8.711 -3.133 1 98.56 112 ALA A O 1
ATOM 809 N N . TRP A 1 113 ? 11.047 7.562 -2.373 1 98.31 113 TRP A N 1
ATOM 810 C CA . TRP A 1 113 ? 10.9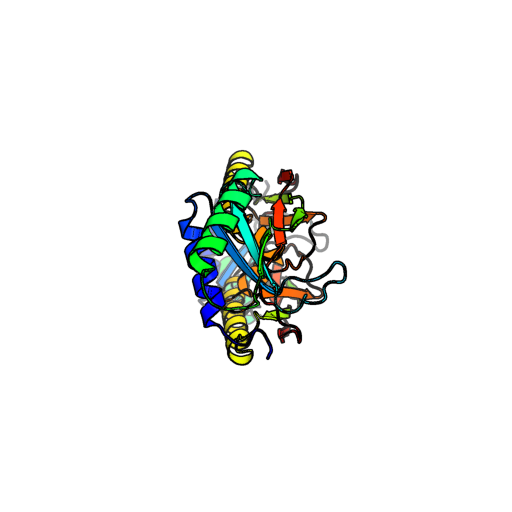69 8.117 -1.025 1 98.31 113 TRP A CA 1
ATOM 811 C C . TRP A 1 113 ? 11.195 9.625 -1.045 1 98.31 113 TRP A C 1
ATOM 813 O O . TRP A 1 113 ? 10.461 10.375 -0.392 1 98.31 113 TRP A O 1
ATOM 823 N N . ALA A 1 114 ? 12.172 10.016 -1.773 1 97.69 114 ALA A N 1
ATOM 824 C CA . ALA A 1 114 ? 12.508 11.438 -1.828 1 97.69 114 ALA A CA 1
ATOM 825 C C . ALA A 1 114 ? 11.328 12.258 -2.344 1 97.69 114 ALA A C 1
ATOM 827 O O . ALA A 1 114 ? 11.016 13.32 -1.801 1 97.69 114 ALA A O 1
ATOM 828 N N . VAL A 1 115 ? 10.664 11.75 -3.373 1 97.44 115 VAL A N 1
ATOM 829 C CA . VAL A 1 115 ? 9.508 12.43 -3.947 1 97.44 115 VAL A CA 1
ATOM 830 C C . VAL A 1 115 ? 8.375 12.469 -2.926 1 97.44 115 VAL A C 1
ATOM 832 O O . VAL A 1 115 ? 7.766 13.516 -2.705 1 97.44 115 VAL A O 1
ATOM 835 N N . TYR A 1 116 ? 8.172 11.344 -2.283 1 97.75 116 TYR A N 1
ATOM 836 C CA . TYR A 1 116 ? 7.133 11.234 -1.264 1 97.75 116 TYR A CA 1
ATOM 837 C C . TYR A 1 116 ? 7.398 12.195 -0.113 1 97.75 116 TYR A C 1
ATOM 839 O O . TYR A 1 116 ? 6.508 12.953 0.293 1 97.75 116 TYR A O 1
ATOM 847 N N . GLU A 1 117 ? 8.578 12.188 0.395 1 95.94 117 GLU A N 1
ATOM 848 C CA . GLU A 1 117 ? 8.961 13 1.548 1 95.94 117 GLU A CA 1
ATOM 849 C C . GLU A 1 117 ? 8.891 14.492 1.224 1 95.94 117 GLU A C 1
ATOM 851 O O . GLU A 1 117 ? 8.461 15.289 2.053 1 95.94 117 GLU A O 1
ATOM 856 N N . ALA A 1 118 ? 9.305 14.852 0.072 1 94 118 ALA A N 1
ATOM 857 C CA . ALA A 1 118 ? 9.273 16.25 -0.33 1 94 118 ALA A CA 1
ATOM 858 C C . ALA A 1 118 ? 7.844 16.797 -0.334 1 94 118 ALA A C 1
ATOM 860 O O . ALA A 1 118 ? 7.59 17.906 0.138 1 94 118 ALA A O 1
ATOM 861 N N . ALA A 1 119 ? 6.965 15.992 -0.864 1 93.38 119 ALA A N 1
ATOM 862 C CA . ALA A 1 119 ? 5.562 16.406 -0.903 1 93.38 119 ALA A CA 1
ATOM 863 C C . ALA A 1 119 ? 4.988 16.531 0.505 1 93.38 119 ALA A C 1
ATOM 865 O O . ALA A 1 119 ? 4.246 17.469 0.795 1 93.38 119 ALA A O 1
ATOM 866 N N . ARG A 1 120 ? 5.383 15.695 1.342 1 93.75 120 ARG A N 1
ATOM 867 C CA . ARG A 1 120 ? 4.832 15.648 2.693 1 93.75 120 ARG A CA 1
ATOM 868 C C . ARG A 1 120 ? 5.449 16.734 3.574 1 93.75 120 ARG A C 1
ATOM 870 O O . ARG A 1 120 ? 4.754 17.344 4.395 1 93.75 120 ARG A O 1
ATOM 877 N N . ARG A 1 121 ? 6.676 16.984 3.43 1 93.88 121 ARG A N 1
ATOM 878 C CA . ARG A 1 121 ? 7.402 17.875 4.324 1 93.88 121 ARG A CA 1
ATOM 879 C C . ARG A 1 121 ? 6.992 19.328 4.109 1 93.88 121 ARG A C 1
ATOM 881 O O . ARG A 1 121 ? 7.293 20.188 4.934 1 93.88 121 ARG A O 1
ATOM 888 N N . SER A 1 122 ? 6.27 19.625 3.08 1 94.69 122 SER A N 1
ATOM 889 C CA . SER A 1 122 ? 5.887 21 2.77 1 94.69 122 SER A CA 1
ATOM 890 C C . SER A 1 122 ? 4.523 21.344 3.359 1 94.69 122 SER A C 1
ATOM 892 O O . SER A 1 122 ? 3.988 22.422 3.107 1 94.69 122 SER A O 1
ATOM 894 N N . ARG A 1 123 ? 4.039 20.422 4.098 1 95.94 123 ARG A N 1
ATOM 895 C CA . ARG A 1 123 ? 2.697 20.625 4.633 1 95.94 123 ARG A CA 1
ATOM 896 C C . ARG A 1 123 ? 2.672 20.422 6.141 1 95.94 123 ARG A C 1
ATOM 898 O O . ARG A 1 123 ? 3.375 19.547 6.664 1 95.94 123 ARG A O 1
ATOM 905 N N . LEU A 1 124 ? 1.849 21.219 6.777 1 97 124 LEU A N 1
ATOM 906 C CA . LEU A 1 124 ? 1.559 21.016 8.195 1 97 124 LEU A CA 1
ATOM 907 C C . LEU A 1 124 ? 0.462 19.984 8.383 1 97 124 LEU A C 1
ATOM 909 O O . LEU A 1 124 ? -0.424 19.844 7.539 1 97 124 LEU A O 1
ATOM 913 N N . GLY A 1 125 ? 0.591 19.234 9.438 1 97.31 125 GLY A N 1
ATOM 914 C CA . GLY A 1 125 ? -0.539 18.469 9.93 1 97.31 125 GLY A CA 1
ATOM 915 C C . GLY A 1 125 ? -0.783 17.188 9.148 1 97.31 125 GLY A C 1
ATOM 916 O O . GLY A 1 125 ? -1.871 16.625 9.211 1 97.31 125 GLY A O 1
ATOM 917 N N . LEU A 1 126 ? 0.148 16.719 8.336 1 96.62 126 LEU A N 1
ATOM 918 C CA . LEU A 1 126 ? -0.023 15.484 7.59 1 96.62 126 LEU A CA 1
ATOM 919 C C . LEU A 1 126 ? 0.384 14.281 8.43 1 96.62 126 LEU A C 1
ATOM 921 O O . LEU A 1 126 ? 1.512 14.211 8.93 1 96.62 126 LEU A O 1
ATOM 925 N N . ASP A 1 127 ? -0.54 13.344 8.555 1 98.19 127 ASP A N 1
ATOM 926 C CA . ASP A 1 127 ? -0.304 12.141 9.344 1 98.19 127 ASP A CA 1
ATOM 927 C C . ASP A 1 127 ? 0.78 11.273 8.711 1 98.19 127 ASP A C 1
ATOM 929 O O . ASP A 1 127 ? 1.045 11.375 7.516 1 98.19 127 ASP A O 1
ATOM 933 N N . ILE A 1 128 ? 1.409 10.5 9.531 1 98 128 ILE A N 1
ATOM 934 C CA . ILE A 1 128 ? 2.312 9.453 9.07 1 98 128 ILE A CA 1
ATOM 935 C C . ILE A 1 128 ? 1.552 8.133 8.945 1 98 128 ILE A C 1
ATOM 937 O O . ILE A 1 128 ? 1.21 7.508 9.945 1 98 128 ILE A O 1
ATOM 941 N N . VAL A 1 129 ? 1.278 7.801 7.746 1 97.94 129 VAL A N 1
ATOM 942 C CA . VAL A 1 129 ? 0.517 6.586 7.465 1 97.94 129 VAL A CA 1
ATOM 943 C C . VAL A 1 129 ? 1.431 5.535 6.84 1 97.94 129 VAL A C 1
ATOM 945 O O . VAL A 1 129 ? 1.802 5.645 5.668 1 97.94 129 VAL A O 1
ATOM 948 N N . PRO A 1 130 ? 1.707 4.465 7.555 1 98.38 130 PRO A N 1
ATOM 949 C CA . PRO A 1 130 ? 2.658 3.461 7.066 1 98.38 130 PRO A CA 1
ATOM 950 C C . PRO A 1 130 ? 2.264 2.887 5.707 1 98.38 130 PRO A C 1
ATOM 952 O O . PRO A 1 130 ? 3.125 2.676 4.848 1 98.38 130 PRO A O 1
ATOM 955 N N . LEU A 1 131 ? 1 2.664 5.477 1 98 131 LEU A N 1
ATOM 956 C CA . LEU A 1 131 ? 0.551 2.094 4.211 1 98 131 LEU A CA 1
ATOM 957 C C . LEU A 1 131 ? 0.935 2.992 3.039 1 98 131 LEU A C 1
ATOM 959 O O . LEU A 1 131 ? 1.324 2.504 1.977 1 98 131 LEU A O 1
ATOM 963 N N . ASP A 1 132 ? 0.843 4.301 3.213 1 98.06 132 ASP A N 1
ATOM 964 C CA . ASP A 1 132 ? 1.225 5.234 2.16 1 98.06 132 ASP A CA 1
ATOM 965 C C . ASP A 1 132 ? 2.715 5.133 1.847 1 98.06 132 ASP A C 1
ATOM 967 O O . ASP A 1 132 ? 3.111 5.152 0.68 1 98.06 132 ASP A O 1
ATOM 971 N N . ILE A 1 133 ? 3.477 5.008 2.895 1 98.44 133 ILE A N 1
ATOM 972 C CA . ILE A 1 133 ? 4.926 4.934 2.74 1 98.44 133 ILE A CA 1
ATOM 973 C C . ILE A 1 133 ? 5.309 3.621 2.061 1 98.44 133 ILE A C 1
ATOM 975 O O . ILE A 1 133 ? 6.105 3.609 1.122 1 98.44 133 ILE A O 1
ATOM 979 N N . MET A 1 134 ? 4.699 2.531 2.539 1 98.62 134 MET A N 1
ATOM 980 C CA . MET A 1 134 ? 4.973 1.236 1.925 1 98.62 134 MET A CA 1
ATOM 981 C C . MET A 1 134 ? 4.59 1.241 0.448 1 98.62 134 MET A C 1
ATOM 983 O O . MET A 1 134 ? 5.332 0.729 -0.392 1 98.62 134 MET A O 1
ATOM 987 N N . SER A 1 135 ? 3.451 1.789 0.157 1 98.06 135 SER A N 1
ATOM 988 C CA . SER A 1 135 ? 2.988 1.871 -1.225 1 98.06 135 SER A CA 1
ATOM 989 C C . SER A 1 135 ? 3.943 2.697 -2.08 1 98.06 135 SER A C 1
ATOM 991 O O . SER A 1 135 ? 4.219 2.348 -3.229 1 98.06 135 SER A O 1
ATOM 993 N N . ALA A 1 136 ? 4.465 3.789 -1.526 1 98.06 136 ALA A N 1
ATOM 994 C CA . ALA A 1 136 ? 5.398 4.645 -2.252 1 98.06 136 ALA A CA 1
ATOM 995 C C . ALA A 1 136 ? 6.699 3.906 -2.551 1 98.06 136 ALA A C 1
ATOM 997 O O . ALA A 1 136 ? 7.309 4.109 -3.605 1 98.06 136 ALA A O 1
ATOM 998 N N . LEU A 1 137 ? 7.109 3.045 -1.653 1 98.56 137 LEU A N 1
ATOM 999 C CA . LEU A 1 137 ? 8.398 2.369 -1.77 1 98.56 137 LEU A CA 1
ATOM 1000 C C . LEU A 1 137 ? 8.281 1.131 -2.65 1 98.56 137 LEU A C 1
ATOM 1002 O O . LEU A 1 137 ? 9.297 0.564 -3.066 1 98.56 137 LEU A O 1
ATOM 1006 N N . LYS A 1 138 ? 7.078 0.635 -2.879 1 98.12 138 LYS A N 1
ATOM 1007 C CA . LYS A 1 138 ? 6.891 -0.57 -3.68 1 98.12 138 LYS A CA 1
ATOM 1008 C C . LYS A 1 138 ? 6.992 -0.262 -5.172 1 98.12 138 LYS A C 1
ATOM 1010 O O . LYS A 1 138 ? 6.016 -0.409 -5.91 1 98.12 138 LYS A O 1
ATOM 1015 N N . VAL A 1 139 ? 8.117 0.103 -5.582 1 98.06 139 VAL A N 1
ATOM 1016 C CA . VAL A 1 139 ? 8.445 0.432 -6.965 1 98.06 139 VAL A CA 1
ATOM 1017 C C . VAL A 1 139 ? 8.695 -0.85 -7.758 1 98.06 139 VAL A C 1
ATOM 1019 O O . VAL A 1 139 ? 8.656 -1.949 -7.195 1 98.06 139 VAL A O 1
ATOM 1022 N N . ALA A 1 140 ? 8.883 -0.698 -9.086 1 96.56 140 ALA A N 1
ATOM 1023 C CA . ALA A 1 140 ? 9.125 -1.846 -9.961 1 96.56 140 ALA A CA 1
ATOM 1024 C C . ALA A 1 140 ? 10.25 -2.719 -9.414 1 96.56 140 ALA A C 1
ATOM 1026 O O . ALA A 1 140 ? 11.289 -2.209 -8.984 1 96.56 140 ALA A O 1
ATOM 1027 N N . GLY A 1 141 ? 10.086 -4.023 -9.375 1 97.5 141 GLY A N 1
ATOM 1028 C CA . GLY A 1 141 ? 11.078 -4.973 -8.906 1 97.5 141 GLY A CA 1
ATOM 1029 C C . GLY A 1 141 ? 10.945 -5.301 -7.43 1 97.5 141 GLY A C 1
ATOM 1030 O O . GLY A 1 141 ? 11.562 -6.25 -6.941 1 97.5 141 GLY A O 1
ATOM 1031 N N . VAL A 1 142 ? 10.211 -4.496 -6.703 1 98.5 142 VAL A N 1
ATOM 1032 C CA . VAL A 1 142 ? 10.031 -4.719 -5.273 1 98.5 142 VAL A CA 1
ATOM 1033 C C . VAL A 1 142 ? 8.805 -5.605 -5.039 1 98.5 142 VAL A C 1
ATOM 1035 O O . VAL A 1 142 ? 7.699 -5.266 -5.453 1 98.5 142 VAL A O 1
ATOM 1038 N N . TYR A 1 143 ? 9.008 -6.703 -4.375 1 98.31 143 TYR A N 1
ATOM 1039 C CA . TYR A 1 143 ? 7.984 -7.695 -4.07 1 98.31 143 TYR A CA 1
ATOM 1040 C C . TYR A 1 143 ? 7.199 -7.297 -2.826 1 98.31 143 TYR A C 1
ATOM 1042 O O . TYR A 1 143 ? 5.969 -7.387 -2.807 1 98.31 143 TYR A O 1
ATOM 1050 N N . ASN A 1 144 ? 7.879 -6.871 -1.834 1 98.56 144 ASN A N 1
ATOM 1051 C CA . ASN A 1 144 ? 7.262 -6.516 -0.56 1 98.56 144 ASN A CA 1
ATOM 1052 C C . ASN A 1 144 ? 8.078 -5.465 0.186 1 98.56 144 ASN A C 1
ATOM 1054 O O . ASN A 1 144 ? 9.289 -5.348 -0.027 1 98.56 144 ASN A O 1
ATOM 1058 N N . VAL A 1 145 ? 7.414 -4.711 1.013 1 98.62 145 VAL A N 1
ATOM 1059 C CA . VAL A 1 145 ? 8.031 -3.699 1.865 1 98.62 145 VAL A CA 1
ATOM 1060 C C . VAL A 1 145 ? 7.594 -3.912 3.314 1 98.62 145 VAL A C 1
ATOM 1062 O O . VAL A 1 145 ? 6.402 -4.059 3.598 1 98.62 145 VAL A O 1
ATOM 1065 N N . VAL A 1 146 ? 8.531 -3.959 4.191 1 97.94 146 VAL A N 1
ATOM 1066 C CA . VAL A 1 146 ? 8.258 -4.02 5.625 1 97.94 146 VAL A CA 1
ATOM 1067 C C . VAL A 1 146 ? 8.875 -2.809 6.32 1 97.94 146 VAL A C 1
ATOM 1069 O O . VAL A 1 146 ? 10.055 -2.506 6.121 1 97.94 146 VAL A O 1
ATOM 1072 N N . LEU A 1 147 ? 8.062 -2.066 7.066 1 98.31 147 LEU A N 1
ATOM 1073 C CA . LEU A 1 147 ? 8.555 -0.96 7.879 1 98.31 147 LEU A CA 1
ATOM 1074 C C . LEU A 1 147 ? 8.781 -1.403 9.32 1 98.31 147 LEU A C 1
ATOM 1076 O O . LEU A 1 147 ? 7.977 -2.145 9.883 1 98.31 147 LEU A O 1
ATOM 1080 N N . HIS A 1 148 ? 9.875 -0.957 9.852 1 97.81 148 HIS A N 1
ATOM 1081 C CA . HIS A 1 148 ? 10.18 -1.284 11.242 1 97.81 148 HIS A CA 1
ATOM 1082 C C . HIS A 1 148 ? 9.984 -0.076 12.148 1 97.81 148 HIS A C 1
ATOM 1084 O O . HIS A 1 148 ? 10.477 1.015 11.852 1 97.81 148 HIS A O 1
ATOM 1090 N N . ASN A 1 149 ? 9.234 -0.253 13.188 1 96.88 149 ASN A N 1
ATOM 1091 C CA . ASN A 1 149 ? 9.047 0.716 14.258 1 96.88 149 ASN A CA 1
ATOM 1092 C C . ASN A 1 149 ? 8.453 2.023 13.742 1 96.88 149 ASN A C 1
ATOM 1094 O O . ASN A 1 149 ? 8.938 3.105 14.078 1 96.88 149 ASN A O 1
ATOM 1098 N N . LEU A 1 150 ? 7.504 2.039 12.867 1 97.62 150 LEU A N 1
ATOM 1099 C CA . LEU A 1 150 ? 6.816 3.209 12.336 1 97.62 150 LEU A CA 1
ATOM 1100 C C . LEU A 1 150 ? 5.305 3.037 12.406 1 97.62 150 LEU A C 1
ATOM 1102 O O . LEU A 1 150 ? 4.668 2.658 11.422 1 97.62 150 LEU A O 1
ATOM 1106 N N . PRO A 1 151 ? 4.75 3.289 13.516 1 97.12 151 PRO A N 1
ATOM 1107 C CA . PRO A 1 151 ? 3.299 3.18 13.664 1 97.12 151 PRO A CA 1
ATOM 1108 C C . PRO A 1 151 ? 2.547 4.316 12.977 1 97.12 151 PRO A C 1
ATOM 1110 O O . PRO A 1 151 ? 3.141 5.348 12.648 1 97.12 151 PRO A O 1
ATOM 1113 N N . LEU A 1 152 ? 1.274 4.102 12.742 1 97.5 152 LEU A N 1
ATOM 1114 C CA . LEU A 1 152 ? 0.41 5.199 12.328 1 97.5 152 LEU A CA 1
ATOM 1115 C C . LEU A 1 152 ? 0.445 6.332 13.352 1 97.5 152 LEU A C 1
ATOM 1117 O O . LEU A 1 152 ? 0.278 6.098 14.547 1 97.5 152 LEU A O 1
ATOM 1121 N N . THR A 1 153 ? 0.73 7.504 12.914 1 97.69 153 THR A N 1
ATOM 1122 C CA . THR A 1 153 ? 0.869 8.656 13.797 1 97.69 153 THR A CA 1
ATOM 1123 C C . THR A 1 153 ? 0.002 9.82 13.312 1 97.69 153 THR A C 1
ATOM 1125 O O . THR A 1 153 ? 0.147 10.281 12.18 1 97.69 153 THR A O 1
ATOM 1128 N N . VAL A 1 154 ? -0.886 10.219 14.133 1 97.5 154 VAL A N 1
ATOM 1129 C CA . VAL A 1 154 ? -1.708 11.391 13.836 1 97.5 154 VAL A CA 1
ATOM 1130 C C . VAL A 1 154 ? -0.922 12.664 14.133 1 97.5 154 VAL A C 1
ATOM 1132 O O . VAL A 1 154 ? -0.32 12.797 15.203 1 97.5 154 VAL A O 1
ATOM 1135 N N . VAL A 1 155 ? -0.919 13.562 13.188 1 97.44 155 VAL A N 1
ATOM 1136 C CA . VAL A 1 155 ? -0.209 14.828 13.305 1 97.44 155 VAL A CA 1
ATOM 1137 C C . VAL A 1 155 ? -1.211 15.984 13.32 1 97.44 155 VAL A C 1
ATOM 1139 O O . VAL A 1 155 ? -1.99 16.156 12.383 1 97.44 155 VAL A O 1
ATOM 1142 N N . LYS A 1 156 ? -1.156 16.844 14.383 1 95.5 156 LYS A N 1
ATOM 1143 C CA . LYS A 1 156 ? -2.082 17.969 14.508 1 95.5 156 LYS A CA 1
ATOM 1144 C C . LYS A 1 156 ? -1.773 19.047 13.484 1 95.5 156 LYS A C 1
ATOM 1146 O O . LYS A 1 156 ? -0.648 19.141 12.992 1 95.5 156 LYS A O 1
ATOM 1151 N N . PRO A 1 157 ? -2.73 19.906 13.242 1 94.75 157 PRO A N 1
ATOM 1152 C CA . PRO A 1 157 ? -2.561 20.906 12.188 1 94.75 157 PRO A CA 1
ATOM 1153 C C . PRO A 1 157 ? -1.416 21.875 12.477 1 94.75 157 PRO A C 1
ATOM 1155 O O . PRO A 1 157 ? -0.859 22.469 11.547 1 94.75 157 PRO A O 1
ATOM 1158 N N . ASP A 1 158 ? -1.073 22.016 13.734 1 94.5 158 ASP A N 1
ATOM 1159 C CA . ASP A 1 158 ? -0.005 22.938 14.094 1 94.5 158 ASP A CA 1
ATOM 1160 C C . ASP A 1 158 ? 1.314 22.203 14.305 1 94.5 158 ASP A C 1
ATOM 1162 O O . ASP A 1 158 ? 2.268 22.766 14.844 1 94.5 158 ASP A O 1
ATOM 1166 N N . GLN A 1 159 ? 1.328 20.938 13.93 1 96.75 159 GLN A N 1
ATOM 1167 C CA . GLN A 1 159 ? 2.527 20.109 14.016 1 96.75 159 GLN A CA 1
ATOM 1168 C C . GLN A 1 159 ? 3.096 19.812 12.633 1 96.75 159 GLN A C 1
ATOM 1170 O O . GLN A 1 159 ? 2.432 20.062 11.617 1 96.75 159 GLN A O 1
ATOM 1175 N N . TRP A 1 160 ? 4.312 19.391 12.633 1 97.5 160 TRP A N 1
ATOM 1176 C CA . TRP A 1 160 ? 5.035 19.078 11.406 1 97.5 160 TRP A CA 1
ATOM 1177 C C . TRP A 1 160 ? 5.797 17.766 11.539 1 97.5 160 TRP A C 1
ATOM 1179 O O . TRP A 1 160 ? 6.645 17.625 12.422 1 97.5 160 TRP A O 1
ATOM 1189 N N . ALA A 1 161 ? 5.434 16.781 10.695 1 97.5 161 ALA A N 1
ATOM 1190 C CA . ALA A 1 161 ? 6.145 15.5 10.703 1 97.5 161 ALA A CA 1
ATOM 1191 C C . ALA A 1 161 ? 7.516 15.633 10.047 1 97.5 161 ALA A C 1
ATOM 1193 O O . ALA A 1 161 ? 7.621 16 8.875 1 97.5 161 ALA A O 1
ATOM 1194 N N . ARG A 1 162 ? 8.547 15.281 10.789 1 96.31 162 ARG A N 1
ATOM 1195 C CA . ARG A 1 162 ? 9.922 15.422 10.32 1 96.31 162 ARG A CA 1
ATOM 1196 C C . ARG A 1 162 ? 10.648 14.078 10.336 1 96.31 162 ARG A C 1
ATOM 1198 O O . ARG A 1 162 ? 10.836 13.484 11.398 1 96.31 162 ARG A O 1
ATOM 1205 N N . CYS A 1 163 ? 10.992 13.602 9.156 1 97.31 163 CYS A N 1
ATOM 1206 C CA . CYS A 1 163 ? 11.812 12.391 9.086 1 97.31 163 CYS A CA 1
ATOM 1207 C C . CYS A 1 163 ? 13.273 12.711 9.375 1 97.31 163 CYS A C 1
ATOM 1209 O O . CYS A 1 163 ? 13.922 13.414 8.602 1 97.31 163 CYS A O 1
ATOM 1211 N N . THR A 1 164 ? 13.836 12.102 10.445 1 97 164 THR A N 1
ATOM 1212 C CA . THR A 1 164 ? 15.156 12.508 10.914 1 97 164 THR A CA 1
ATOM 1213 C C . THR A 1 164 ? 16.234 11.539 10.414 1 97 164 THR A C 1
ATOM 1215 O O . THR A 1 164 ? 17.422 11.867 10.422 1 97 164 THR A O 1
ATOM 1218 N N . ARG A 1 165 ? 15.828 10.391 10.047 1 97.44 165 ARG A N 1
ATOM 1219 C CA . ARG A 1 165 ? 16.75 9.391 9.539 1 97.44 165 ARG A CA 1
ATOM 1220 C C . ARG A 1 165 ? 16.047 8.438 8.57 1 97.44 165 ARG A C 1
ATOM 1222 O O . ARG A 1 165 ? 14.906 8.055 8.789 1 97.44 165 ARG A O 1
ATOM 1229 N N . VAL A 1 166 ? 16.797 8.07 7.52 1 98.06 166 VAL A N 1
ATOM 1230 C CA . VAL A 1 166 ? 16.25 7.168 6.512 1 98.06 166 VAL A CA 1
ATOM 1231 C C . VAL A 1 166 ? 17.203 5.98 6.328 1 98.06 166 VAL A C 1
ATOM 1233 O O . VAL A 1 166 ? 18.391 6.16 6.098 1 98.06 166 VAL A O 1
ATOM 1236 N N . ASN A 1 167 ? 16.688 4.836 6.527 1 98.25 167 ASN A N 1
ATOM 1237 C CA . ASN A 1 167 ? 17.391 3.59 6.238 1 98.25 167 ASN A CA 1
ATOM 1238 C C . ASN A 1 167 ? 16.547 2.67 5.355 1 98.25 167 ASN A C 1
ATOM 1240 O O . ASN A 1 167 ? 15.539 2.121 5.801 1 98.25 167 ASN A O 1
ATOM 1244 N N . ILE A 1 168 ? 16.938 2.525 4.086 1 98.44 168 ILE A N 1
ATOM 1245 C CA . ILE A 1 168 ? 16.297 1.603 3.154 1 98.44 168 ILE A CA 1
ATOM 1246 C C . ILE A 1 168 ? 17.266 0.469 2.809 1 98.44 168 ILE A C 1
ATOM 1248 O O . ILE A 1 168 ? 18.328 0.707 2.258 1 98.44 168 ILE A O 1
ATOM 1252 N N . ARG A 1 169 ? 16.875 -0.745 3.127 1 97.62 169 ARG A N 1
ATOM 1253 C CA . ARG A 1 169 ? 17.75 -1.894 2.906 1 97.62 169 ARG A CA 1
ATOM 1254 C C . ARG A 1 169 ? 17.062 -2.947 2.045 1 97.62 169 ARG A C 1
ATOM 1256 O O . ARG A 1 169 ? 15.828 -3.045 2.039 1 97.62 169 ARG A O 1
ATOM 1263 N N . ILE A 1 170 ? 17.859 -3.721 1.385 1 97.88 170 ILE A N 1
ATOM 1264 C CA . ILE A 1 170 ? 17.359 -4.844 0.59 1 97.88 170 ILE A CA 1
ATOM 1265 C C . ILE A 1 170 ? 17.453 -6.129 1.406 1 97.88 170 ILE A C 1
ATOM 1267 O O . ILE A 1 170 ? 18.5 -6.453 1.958 1 97.88 170 ILE A O 1
ATOM 1271 N N . ALA A 1 171 ? 16.328 -6.781 1.537 1 96.81 171 ALA A N 1
ATOM 1272 C CA . ALA A 1 171 ? 16.328 -8.07 2.221 1 96.81 171 ALA A CA 1
ATOM 1273 C C . ALA A 1 171 ? 17.203 -9.086 1.49 1 96.81 171 ALA A C 1
ATOM 1275 O O . ALA A 1 171 ? 17.375 -8.992 0.273 1 96.81 171 ALA A O 1
ATOM 1276 N N . ALA A 1 172 ? 17.734 -10.008 2.193 1 93.19 172 ALA A N 1
ATOM 1277 C CA . ALA A 1 172 ? 18.578 -11.047 1.611 1 93.19 172 ALA A CA 1
ATOM 1278 C C . ALA A 1 172 ? 17.75 -12.016 0.768 1 93.19 172 ALA A C 1
ATOM 1280 O O . ALA A 1 172 ? 18.234 -12.555 -0.228 1 93.19 172 ALA A O 1
ATOM 1281 N N . GLN A 1 173 ? 16.609 -12.188 1.157 1 93.25 173 GLN A N 1
ATOM 1282 C CA . GLN A 1 173 ? 15.727 -13.125 0.462 1 93.25 173 GLN A CA 1
ATOM 1283 C C . GLN A 1 173 ? 15.008 -12.445 -0.7 1 93.25 173 GLN A C 1
ATOM 1285 O O . GLN A 1 173 ? 14.703 -11.25 -0.633 1 93.25 173 GLN A O 1
ATOM 1290 N N . THR A 1 174 ? 14.844 -13.133 -1.722 1 94.69 174 THR A N 1
ATOM 1291 C CA . THR A 1 174 ? 14.039 -12.688 -2.857 1 94.69 174 THR A CA 1
ATOM 1292 C C . THR A 1 174 ? 12.789 -13.547 -2.998 1 94.69 174 THR A C 1
ATOM 1294 O O . THR A 1 174 ? 12.633 -14.547 -2.297 1 94.69 174 THR A O 1
ATOM 1297 N N . ALA A 1 175 ? 11.867 -13.086 -3.779 1 95.69 175 ALA A N 1
ATOM 1298 C CA . ALA A 1 175 ? 10.625 -13.82 -4.004 1 95.69 175 ALA A CA 1
ATOM 1299 C C . ALA A 1 175 ? 10.344 -13.977 -5.496 1 95.69 175 ALA A C 1
ATOM 1301 O O . ALA A 1 175 ? 10.688 -13.109 -6.297 1 95.69 175 ALA A O 1
ATOM 1302 N N . GLU A 1 176 ? 9.695 -15.078 -5.883 1 91.94 176 GLU A N 1
ATOM 1303 C CA . GLU A 1 176 ? 9.359 -15.328 -7.281 1 91.94 176 GLU A CA 1
ATOM 1304 C C . GLU A 1 176 ? 8.023 -14.703 -7.656 1 91.94 176 GLU A C 1
ATOM 1306 O O . GLU A 1 176 ? 7.777 -14.414 -8.828 1 91.94 176 GLU A O 1
ATOM 1311 N N . GLY A 1 177 ? 7.125 -14.422 -6.664 1 90 177 GLY A N 1
ATOM 1312 C CA . GLY A 1 177 ? 5.855 -13.766 -6.938 1 90 177 GLY A CA 1
ATOM 1313 C C . GLY A 1 177 ? 4.684 -14.727 -6.984 1 90 177 GLY A C 1
ATOM 1314 O O . GLY A 1 177 ? 4.875 -15.945 -7.023 1 90 177 GLY A O 1
ATOM 1315 N N . GLU B 1 1 ? 18.938 -37.344 -16.5 1 27.75 1 GLU B N 1
ATOM 1316 C CA . GLU B 1 1 ? 18.625 -36.344 -17.516 1 27.75 1 GLU B CA 1
ATOM 1317 C C . GLU B 1 1 ? 17.438 -35.469 -17.109 1 27.75 1 GLU B C 1
ATOM 1319 O O . GLU B 1 1 ? 16.312 -35.969 -16.984 1 27.75 1 GLU B O 1
ATOM 1324 N N . SER B 1 2 ? 17.484 -34.625 -16.172 1 33.31 2 SER B N 1
ATOM 1325 C CA . SER B 1 2 ? 16.609 -33.656 -15.523 1 33.31 2 SER B CA 1
ATOM 1326 C C . SER B 1 2 ? 15.719 -32.938 -16.531 1 33.31 2 SER B C 1
ATOM 1328 O O . SER B 1 2 ? 16.047 -32.875 -17.719 1 33.31 2 SER B O 1
ATOM 1330 N N . PHE B 1 3 ? 14.359 -33.125 -16.547 1 41.5 3 PHE B N 1
ATOM 1331 C CA . PHE B 1 3 ? 13.57 -32.312 -17.453 1 41.5 3 PHE B CA 1
ATOM 1332 C C . PHE B 1 3 ? 14.32 -31.047 -17.828 1 41.5 3 PHE B C 1
ATOM 1334 O O . PHE B 1 3 ? 14.211 -30.031 -17.141 1 41.5 3 PHE B O 1
ATOM 1341 N N . SER B 1 4 ? 15.57 -31.031 -17.969 1 41.84 4 SER B N 1
ATOM 1342 C CA . SER B 1 4 ? 16.469 -29.938 -18.344 1 41.84 4 SER B CA 1
ATOM 1343 C C . SER B 1 4 ? 15.945 -29.188 -19.547 1 41.84 4 SER B C 1
ATOM 1345 O O . SER B 1 4 ? 16.516 -28.172 -19.953 1 41.84 4 SER B O 1
ATOM 1347 N N . VAL B 1 5 ? 15.383 -29.891 -20.75 1 46.06 5 VAL B N 1
ATOM 1348 C CA . VAL B 1 5 ? 15.266 -29.344 -22.094 1 46.06 5 VAL B CA 1
ATOM 1349 C C . VAL B 1 5 ? 13.984 -28.531 -22.203 1 46.06 5 VAL B C 1
ATOM 1351 O O . VAL B 1 5 ? 12.883 -29.031 -21.953 1 46.06 5 VAL B O 1
ATOM 1354 N N . ALA B 1 6 ? 13.766 -27.156 -22.094 1 50.66 6 ALA B N 1
ATOM 1355 C CA . ALA B 1 6 ? 12.82 -26.062 -22.328 1 50.66 6 ALA B CA 1
ATOM 1356 C C . ALA B 1 6 ? 11.812 -26.438 -23.406 1 50.66 6 ALA B C 1
ATOM 1358 O O . ALA B 1 6 ? 10.703 -25.906 -23.453 1 50.66 6 ALA B O 1
ATOM 1359 N N . GLY B 1 7 ? 12.172 -27.203 -24.344 1 52.91 7 GLY B N 1
ATOM 1360 C CA . GLY B 1 7 ? 11.406 -27.516 -25.531 1 52.91 7 GLY B CA 1
ATOM 1361 C C . GLY B 1 7 ? 10.07 -28.172 -25.234 1 52.91 7 GLY B C 1
ATOM 1362 O O . GLY B 1 7 ? 9.016 -27.672 -25.625 1 52.91 7 GLY B O 1
ATOM 1363 N N . PRO B 1 8 ? 10.031 -29.188 -24.219 1 71.19 8 PRO B N 1
ATOM 1364 C CA . PRO B 1 8 ? 8.797 -29.953 -24.016 1 71.19 8 PRO B CA 1
ATOM 1365 C C . PRO B 1 8 ? 7.773 -29.203 -23.172 1 71.19 8 PRO B C 1
ATOM 1367 O O . PRO B 1 8 ? 6.566 -29.359 -23.375 1 71.19 8 PRO B O 1
ATOM 1370 N N . VAL B 1 9 ? 8.227 -28.25 -22.406 1 77.75 9 VAL B N 1
ATOM 1371 C CA . VAL B 1 9 ? 7.297 -27.516 -21.547 1 77.75 9 VAL B CA 1
ATOM 1372 C C . VAL B 1 9 ? 6.375 -26.656 -22.406 1 77.75 9 VAL B C 1
ATOM 1374 O O . VAL B 1 9 ? 5.152 -26.672 -22.219 1 77.75 9 VAL B O 1
ATOM 1377 N N . GLY B 1 10 ? 6.898 -25.922 -23.281 1 83.5 10 GLY B N 1
ATOM 1378 C CA . GLY B 1 10 ? 6.109 -25.062 -24.141 1 83.5 10 GLY B CA 1
ATOM 1379 C C . GLY B 1 10 ? 5.098 -25.828 -24.984 1 83.5 10 GLY B C 1
ATOM 1380 O O . GLY B 1 10 ? 3.975 -25.359 -25.188 1 83.5 10 GLY B O 1
ATOM 1381 N N . ALA B 1 11 ? 5.527 -26.969 -25.422 1 81.62 11 ALA B N 1
ATOM 1382 C CA . ALA B 1 11 ? 4.637 -27.781 -26.234 1 81.62 11 ALA B CA 1
ATOM 1383 C C . ALA B 1 11 ? 3.445 -28.281 -25.422 1 81.62 11 ALA B C 1
ATOM 1385 O O . ALA B 1 11 ? 2.303 -28.219 -25.891 1 81.62 11 ALA B O 1
ATOM 1386 N N . TYR B 1 12 ? 3.707 -28.766 -24.219 1 85.56 12 TYR B N 1
ATOM 1387 C CA . TYR B 1 12 ? 2.633 -29.25 -23.359 1 85.56 12 TYR B CA 1
ATOM 1388 C C . TYR B 1 12 ? 1.669 -28.125 -23.016 1 85.56 12 TYR B C 1
ATOM 1390 O O . TYR B 1 12 ? 0.452 -28.312 -22.984 1 85.56 12 TYR B O 1
ATOM 1398 N N . GLN B 1 13 ? 2.223 -26.922 -22.734 1 89.5 13 GLN B N 1
ATOM 1399 C CA . GLN B 1 13 ? 1.374 -25.781 -22.438 1 89.5 13 GLN B CA 1
ATOM 1400 C C . GLN B 1 13 ? 0.478 -25.438 -23.625 1 89.5 13 GLN B C 1
ATOM 1402 O O . GLN B 1 13 ? -0.71 -25.156 -23.453 1 89.5 13 GLN B O 1
ATOM 1407 N N . TYR B 1 14 ? 1.075 -25.469 -24.75 1 88.88 14 TYR B N 1
ATOM 1408 C CA . TYR B 1 14 ? 0.331 -25.172 -25.969 1 88.88 14 TYR B CA 1
ATOM 1409 C C . TYR B 1 14 ? -0.828 -26.141 -26.156 1 88.88 14 TYR B C 1
ATOM 1411 O O . TYR B 1 14 ? -1.976 -25.719 -26.312 1 88.88 14 TYR B O 1
ATOM 1419 N N . TRP B 1 15 ? -0.567 -27.375 -26.109 1 88 15 TRP B N 1
ATOM 1420 C CA . TRP B 1 15 ? -1.586 -28.375 -26.375 1 88 15 TRP B CA 1
ATOM 1421 C C . TRP B 1 15 ? -2.65 -28.391 -25.281 1 88 15 TRP B C 1
ATOM 1423 O O . TRP B 1 15 ? -3.828 -28.625 -25.547 1 88 15 TRP B O 1
ATOM 1433 N N . ALA B 1 16 ? -2.23 -28.156 -24.062 1 91.69 16 ALA B N 1
ATOM 1434 C CA . ALA B 1 16 ? -3.201 -28.062 -22.984 1 91.69 16 ALA B CA 1
ATOM 1435 C C . ALA B 1 16 ? -4.188 -26.922 -23.219 1 91.69 16 ALA B C 1
ATOM 1437 O O . ALA B 1 16 ? -5.398 -27.094 -23.047 1 91.69 16 ALA B O 1
ATOM 1438 N N . ARG B 1 17 ? -3.662 -25.828 -23.656 1 93.44 17 ARG B N 1
ATOM 1439 C CA . ARG B 1 17 ? -4.504 -24.656 -23.891 1 93.44 17 ARG B CA 1
ATOM 1440 C C . ARG B 1 17 ? -5.395 -24.875 -25.109 1 93.44 17 ARG B C 1
ATOM 1442 O O . ARG B 1 17 ? -6.512 -24.359 -25.172 1 93.44 17 ARG B O 1
ATOM 1449 N N . GLN B 1 18 ? -4.922 -25.625 -26.047 1 91.44 18 GLN B N 1
ATOM 1450 C CA . GLN B 1 18 ? -5.664 -25.875 -27.266 1 91.44 18 GLN B CA 1
ATOM 1451 C C . GLN B 1 18 ? -6.801 -26.875 -27.016 1 91.44 18 GLN B C 1
A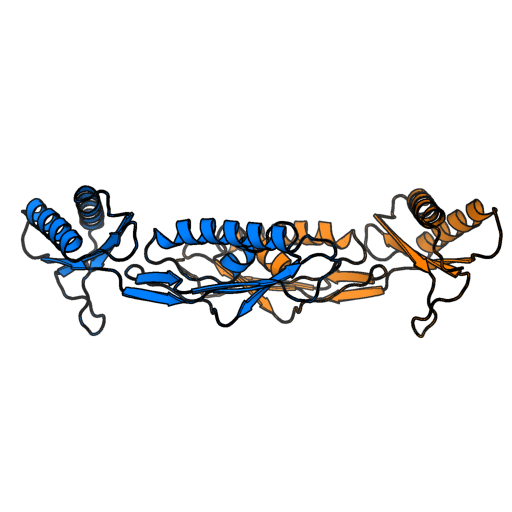TOM 1453 O O . GLN B 1 18 ? -7.812 -26.859 -27.734 1 91.44 18 GLN B O 1
ATOM 1458 N N . ALA B 1 19 ? -6.652 -27.641 -26.062 1 92.56 19 ALA B N 1
ATOM 1459 C CA . ALA B 1 19 ? -7.617 -28.703 -25.781 1 92.56 19 ALA B CA 1
ATOM 1460 C C . ALA B 1 19 ? -8.977 -28.125 -25.406 1 92.56 19 ALA B C 1
ATOM 1462 O O . ALA B 1 19 ? -10.016 -28.75 -25.672 1 92.56 19 ALA B O 1
ATOM 1463 N N . SER B 1 20 ? -9.023 -26.984 -24.797 1 94.69 20 SER B N 1
ATOM 1464 C CA . SER B 1 20 ? -10.281 -26.375 -24.375 1 94.69 20 SER B CA 1
ATOM 1465 C C . SER B 1 20 ? -10.117 -24.891 -24.094 1 94.69 20 SER B C 1
ATOM 1467 O O . SER B 1 20 ? -9.156 -24.484 -23.438 1 94.69 20 SER B O 1
ATOM 1469 N N . PRO B 1 21 ? -11.102 -24.094 -24.422 1 94.25 21 PRO B N 1
ATOM 1470 C CA . PRO B 1 21 ? -11.062 -22.672 -24.078 1 94.25 21 PRO B CA 1
ATOM 1471 C C . PRO B 1 21 ? -11.273 -22.406 -22.594 1 94.25 21 PRO B C 1
ATOM 1473 O O . PRO B 1 21 ? -11.078 -21.281 -22.125 1 94.25 21 PRO B O 1
ATOM 1476 N N . ALA B 1 22 ? -11.617 -23.422 -21.906 1 95.31 22 ALA B N 1
ATOM 1477 C CA . ALA B 1 22 ? -11.859 -23.281 -20.469 1 95.31 22 ALA B CA 1
ATOM 1478 C C . ALA B 1 22 ? -10.547 -23.172 -19.703 1 95.31 22 ALA B C 1
ATOM 1480 O O . ALA B 1 22 ? -10.539 -22.781 -18.531 1 95.31 22 ALA B O 1
ATOM 1481 N N . VAL B 1 23 ? -9.461 -23.547 -20.328 1 96.5 23 VAL B N 1
ATOM 1482 C CA . VAL B 1 23 ? -8.148 -23.5 -19.688 1 96.5 23 VAL B CA 1
ATOM 1483 C C . VAL B 1 23 ? -7.648 -22.062 -19.625 1 96.5 23 VAL B C 1
ATOM 1485 O O . VAL B 1 23 ? -7.562 -21.391 -20.656 1 96.5 23 VAL B O 1
ATOM 1488 N N . VAL B 1 24 ? -7.254 -21.562 -18.453 1 96.06 24 VAL B N 1
ATOM 1489 C CA . VAL B 1 24 ? -6.832 -20.156 -18.344 1 96.06 24 VAL B CA 1
ATOM 1490 C C . VAL B 1 24 ? -5.348 -20.094 -17.984 1 96.06 24 VAL B C 1
ATOM 1492 O O . VAL B 1 24 ? -4.68 -19.094 -18.25 1 96.06 24 VAL B O 1
ATOM 1495 N N . ASP B 1 25 ? -4.863 -21.078 -17.344 1 96.94 25 ASP B N 1
ATOM 1496 C CA . ASP B 1 25 ? -3.443 -21.125 -17 1 96.94 25 ASP B CA 1
ATOM 1497 C C . ASP B 1 25 ? -2.951 -22.562 -16.891 1 96.94 25 ASP B C 1
ATOM 1499 O O . ASP B 1 25 ? -3.732 -23.469 -16.578 1 96.94 25 ASP B O 1
ATOM 1503 N N . VAL B 1 26 ? -1.64 -22.781 -17.203 1 95.81 26 VAL B N 1
ATOM 1504 C CA . VAL B 1 26 ? -1.049 -24.109 -17.234 1 95.81 26 VAL B CA 1
ATOM 1505 C C . VAL B 1 26 ? 0.365 -24.062 -16.656 1 95.81 26 VAL B C 1
ATOM 1507 O O . VAL B 1 26 ? 1.131 -23.141 -16.953 1 95.81 26 VAL B O 1
ATOM 1510 N N . HIS B 1 27 ? 0.615 -24.969 -15.812 1 94.62 27 HIS B N 1
ATOM 1511 C CA . HIS B 1 27 ? 1.973 -25.156 -15.305 1 94.62 27 HIS B CA 1
ATOM 1512 C C . HIS B 1 27 ? 2.469 -26.578 -15.57 1 94.62 27 HIS B C 1
ATOM 1514 O O . HIS B 1 27 ? 1.748 -27.547 -15.328 1 94.62 27 HIS B O 1
ATOM 1520 N N . VAL B 1 28 ? 3.699 -26.656 -16.109 1 90.94 28 VAL B N 1
ATOM 1521 C CA . VAL B 1 28 ? 4.293 -27.953 -16.422 1 90.94 28 VAL B CA 1
ATOM 1522 C C . VAL B 1 28 ? 5.559 -28.156 -15.594 1 90.94 28 VAL B C 1
ATOM 1524 O O . VAL B 1 28 ? 6.406 -27.266 -15.523 1 90.94 28 VAL B O 1
ATOM 1527 N N . ALA B 1 29 ? 5.543 -29.266 -14.922 1 89.5 29 ALA B N 1
ATOM 1528 C CA . ALA B 1 29 ? 6.723 -29.625 -14.148 1 89.5 29 ALA B CA 1
ATOM 1529 C C . ALA B 1 29 ? 6.84 -31.141 -14.023 1 89.5 29 ALA B C 1
ATOM 1531 O O . ALA B 1 29 ? 6 -31.891 -14.539 1 89.5 29 ALA B O 1
ATOM 1532 N N . ASN B 1 30 ? 7.973 -31.531 -13.469 1 83.69 30 ASN B N 1
ATOM 1533 C CA . ASN B 1 30 ? 8.078 -32.969 -13.172 1 83.69 30 ASN B CA 1
ATOM 1534 C C . ASN B 1 30 ? 7.07 -33.375 -12.102 1 83.69 30 ASN B C 1
ATOM 1536 O O . ASN B 1 30 ? 6.816 -32.625 -11.156 1 83.69 30 ASN B O 1
ATOM 1540 N N . ASP B 1 31 ? 6.492 -34.5 -12.328 1 81.69 31 ASP B N 1
ATOM 1541 C CA . ASP B 1 31 ? 5.602 -35.031 -11.305 1 81.69 31 ASP B CA 1
ATOM 1542 C C . ASP B 1 31 ? 6.379 -35.438 -10.047 1 81.69 31 ASP B C 1
ATOM 1544 O O . ASP B 1 31 ? 7.57 -35.719 -10.117 1 81.69 31 ASP B O 1
ATOM 1548 N N . THR B 1 32 ? 5.777 -35.25 -8.914 1 78.44 32 THR B N 1
ATOM 1549 C CA . THR B 1 32 ? 6.438 -35.562 -7.66 1 78.44 32 THR B CA 1
ATOM 1550 C C . THR B 1 32 ? 5.641 -36.625 -6.902 1 78.44 32 THR B C 1
ATOM 1552 O O . THR B 1 32 ? 4.434 -36.781 -7.105 1 78.44 32 THR B O 1
ATOM 1555 N N . ASP B 1 33 ? 6.352 -37.438 -6.25 1 75.75 33 ASP B N 1
ATOM 1556 C CA . ASP B 1 33 ? 5.664 -38.438 -5.43 1 75.75 33 ASP B CA 1
ATOM 1557 C C . ASP B 1 33 ? 5.105 -37.812 -4.156 1 75.75 33 ASP B C 1
ATOM 1559 O O . ASP B 1 33 ? 5.102 -36.594 -4.02 1 75.75 33 ASP B O 1
ATOM 1563 N N . GLY B 1 34 ? 4.398 -38.594 -3.334 1 69.88 34 GLY B N 1
ATOM 1564 C CA . GLY B 1 34 ? 3.758 -38.094 -2.127 1 69.88 34 GLY B CA 1
ATOM 1565 C C . GLY B 1 34 ? 4.695 -37.312 -1.233 1 69.88 34 GLY B C 1
ATOM 1566 O O . GLY B 1 34 ? 4.258 -36.469 -0.447 1 69.88 34 GLY B O 1
ATOM 1567 N N . GLY B 1 35 ? 5.973 -37.594 -1.422 1 72.75 35 GLY B N 1
ATOM 1568 C CA . GLY B 1 35 ? 6.973 -36.938 -0.606 1 72.75 35 GLY B CA 1
ATOM 1569 C C . GLY B 1 35 ? 7.566 -35.719 -1.278 1 72.75 35 GLY B C 1
ATOM 1570 O O . GLY B 1 35 ? 8.477 -35.062 -0.738 1 72.75 35 GLY B O 1
ATOM 1571 N N . GLY B 1 36 ? 7.078 -35.344 -2.436 1 72.75 36 GLY B N 1
ATOM 1572 C CA . GLY B 1 36 ? 7.559 -34.156 -3.135 1 72.75 36 GLY B CA 1
ATOM 1573 C C . GLY B 1 36 ? 8.742 -34.438 -4.047 1 72.75 36 GLY B C 1
ATOM 1574 O O . GLY B 1 36 ? 9.297 -33.531 -4.652 1 72.75 36 GLY B O 1
ATOM 1575 N N . GLN B 1 37 ? 9.164 -35.75 -4.086 1 74.5 37 GLN B N 1
ATOM 1576 C CA . GLN B 1 37 ? 10.297 -36.062 -4.934 1 74.5 37 GLN B CA 1
ATOM 1577 C C . GLN B 1 37 ? 9.852 -36.344 -6.371 1 74.5 37 GLN B C 1
ATOM 1579 O O . GLN B 1 37 ? 8.805 -36.938 -6.602 1 74.5 37 GLN B O 1
ATOM 1584 N N . PRO B 1 38 ? 10.656 -35.719 -7.246 1 77.94 38 PRO B N 1
ATOM 1585 C CA . PRO B 1 38 ? 10.273 -35.906 -8.648 1 77.94 38 PRO B CA 1
ATOM 1586 C C . PRO B 1 38 ? 10.219 -37.375 -9.039 1 77.94 38 PRO B C 1
ATOM 1588 O O . PRO B 1 38 ? 11.039 -38.188 -8.578 1 77.94 38 PRO B O 1
ATOM 1591 N N . ILE B 1 39 ? 9.148 -37.719 -9.586 1 71.56 39 ILE B N 1
ATOM 1592 C CA . ILE B 1 39 ? 9.008 -39.062 -10.172 1 71.56 39 ILE B CA 1
ATOM 1593 C C . ILE B 1 39 ? 9.703 -39.094 -11.531 1 71.56 39 ILE B C 1
ATOM 1595 O O . ILE B 1 39 ? 9.359 -38.344 -12.438 1 71.56 39 ILE B O 1
ATOM 1599 N N . GLY B 1 40 ? 10.75 -39.75 -11.672 1 70.19 40 GLY B N 1
ATOM 1600 C CA . GLY B 1 40 ? 11.5 -39.875 -12.914 1 70.19 40 GLY B CA 1
ATOM 1601 C C . GLY B 1 40 ? 10.633 -40.188 -14.109 1 70.19 40 GLY B C 1
ATOM 1602 O O . GLY B 1 40 ? 9.75 -41.062 -14.031 1 70.19 40 GLY B O 1
ATOM 1603 N N . GLY B 1 41 ? 10.734 -39.375 -15.195 1 71.75 41 GLY B N 1
ATOM 1604 C CA . GLY B 1 41 ? 10.125 -39.688 -16.484 1 71.75 41 GLY B CA 1
ATOM 1605 C C . GLY B 1 41 ? 8.672 -39.281 -16.562 1 71.75 41 GLY B C 1
ATOM 1606 O O . GLY B 1 41 ? 7.977 -39.625 -17.516 1 71.75 41 GLY B O 1
ATOM 1607 N N . ARG B 1 42 ? 8.125 -38.781 -15.477 1 78.94 42 ARG B N 1
ATOM 1608 C CA . ARG B 1 42 ? 6.719 -38.375 -15.523 1 78.94 42 ARG B CA 1
ATOM 1609 C C . ARG B 1 42 ? 6.562 -36.875 -15.352 1 78.94 42 ARG B C 1
ATOM 1611 O O . ARG B 1 42 ? 7.004 -36.312 -14.344 1 78.94 42 ARG B O 1
ATOM 1618 N N . GLY B 1 43 ? 6.02 -36.344 -16.344 1 85.38 43 GLY B N 1
ATOM 1619 C CA . GLY B 1 43 ? 5.676 -34.938 -16.281 1 85.38 43 GLY B CA 1
ATOM 1620 C C . GLY B 1 43 ? 4.277 -34.688 -15.742 1 85.38 43 GLY B C 1
ATOM 1621 O O . GLY B 1 43 ? 3.391 -35.531 -15.891 1 85.38 43 GLY B O 1
ATOM 1622 N N . ALA B 1 44 ? 4.137 -33.625 -15.016 1 89.69 44 ALA B N 1
ATOM 1623 C CA . ALA B 1 44 ? 2.834 -33.219 -14.508 1 89.69 44 ALA B CA 1
ATOM 1624 C C . ALA B 1 44 ? 2.418 -31.859 -15.109 1 89.69 44 ALA B C 1
ATOM 1626 O O . ALA B 1 44 ? 3.207 -30.922 -15.141 1 89.69 44 ALA B O 1
ATOM 1627 N N . VAL B 1 45 ? 1.224 -31.859 -15.625 1 92.38 45 VAL B N 1
ATOM 1628 C CA . VAL B 1 45 ? 0.622 -30.641 -16.156 1 92.38 45 VAL B CA 1
ATOM 1629 C C . VAL B 1 45 ? -0.528 -30.188 -15.258 1 92.38 45 VAL B C 1
ATOM 1631 O O . VAL B 1 45 ? -1.553 -30.875 -15.164 1 92.38 45 VAL B O 1
ATOM 1634 N N . THR B 1 46 ? -0.301 -29.094 -14.617 1 95.75 46 THR B N 1
ATOM 1635 C CA . THR B 1 46 ? -1.338 -28.516 -13.766 1 95.75 46 THR B CA 1
ATOM 1636 C C . THR B 1 46 ? -2.164 -27.5 -14.547 1 95.75 46 THR B C 1
ATOM 1638 O O . THR B 1 46 ? -1.613 -26.578 -15.148 1 95.75 46 THR B O 1
ATOM 1641 N N . VAL B 1 47 ? -3.477 -27.672 -14.43 1 96.81 47 VAL B N 1
ATOM 1642 C CA . VAL B 1 47 ? -4.336 -26.844 -15.266 1 96.81 47 VAL B CA 1
ATOM 1643 C C . VAL B 1 47 ? -5.348 -26.109 -14.398 1 96.81 47 VAL B C 1
ATOM 1645 O O . VAL B 1 47 ? -5.945 -26.688 -13.492 1 96.81 47 VAL B O 1
ATOM 1648 N N . LEU B 1 48 ? -5.469 -24.797 -14.695 1 97.5 48 LEU B N 1
ATOM 1649 C CA . LEU B 1 48 ? -6.496 -23.953 -14.086 1 97.5 48 LEU B CA 1
ATOM 1650 C C . LEU B 1 48 ? -7.586 -23.609 -15.094 1 97.5 48 LEU B C 1
ATOM 1652 O O . LEU B 1 48 ? -7.293 -23.281 -16.25 1 97.5 48 LEU B O 1
ATOM 1656 N N . ALA B 1 49 ? -8.781 -23.766 -14.625 1 96.75 49 ALA B N 1
ATOM 1657 C CA . ALA B 1 49 ? -9.914 -23.438 -15.492 1 96.75 49 ALA B CA 1
ATOM 1658 C C . ALA B 1 49 ? -10.453 -22.031 -15.188 1 96.75 49 ALA B C 1
ATOM 1660 O O . ALA B 1 49 ? -10.148 -21.469 -14.141 1 96.75 49 ALA B O 1
ATOM 1661 N N . LYS B 1 50 ? -11.242 -21.406 -16.062 1 92.06 50 LYS B N 1
ATOM 1662 C CA . LYS B 1 50 ? -11.82 -20.062 -15.93 1 92.06 50 LYS B CA 1
ATOM 1663 C C . LYS B 1 50 ? -12.641 -19.953 -14.648 1 92.06 50 LYS B C 1
ATOM 1665 O O . LYS B 1 50 ? -12.625 -18.906 -13.992 1 92.06 50 LYS B O 1
ATOM 1670 N N . ASP B 1 51 ? -13.281 -20.953 -14.25 1 87.06 51 ASP B N 1
ATOM 1671 C CA . ASP B 1 51 ? -14.141 -20.906 -13.07 1 87.06 51 ASP B CA 1
ATOM 1672 C C . ASP B 1 51 ? -13.406 -21.422 -11.836 1 87.06 51 ASP B C 1
ATOM 1674 O O . ASP B 1 51 ? -14.016 -21.625 -10.789 1 87.06 51 ASP B O 1
ATOM 1678 N N . GLY B 1 52 ? -12.062 -21.578 -12.016 1 92.69 52 GLY B N 1
ATOM 1679 C CA . GLY B 1 52 ? -11.281 -22.078 -10.898 1 92.69 52 GLY B CA 1
ATOM 1680 C C . GLY B 1 52 ? -10.719 -23.469 -11.133 1 92.69 52 GLY B C 1
ATOM 1681 O O . GLY B 1 52 ? -10 -23.703 -12.102 1 92.69 52 GLY B O 1
ATOM 1682 N N . LEU B 1 53 ? -11.164 -24.453 -10.305 1 95.25 53 LEU B N 1
ATOM 1683 C CA . LEU B 1 53 ? -10.656 -25.828 -10.406 1 95.25 53 LEU B CA 1
ATOM 1684 C C . LEU B 1 53 ? -11.305 -26.562 -11.578 1 95.25 53 LEU B C 1
ATOM 1686 O O . LEU B 1 53 ? -12.523 -26.5 -11.742 1 95.25 53 LEU B O 1
ATOM 1690 N N . PRO B 1 54 ? -10.492 -27.188 -12.398 1 96.12 54 PRO B N 1
ATOM 1691 C CA . PRO B 1 54 ? -11.07 -27.969 -13.492 1 96.12 54 PRO B CA 1
ATOM 1692 C C . PRO B 1 54 ? -11.852 -29.188 -13 1 96.12 54 PRO B C 1
ATOM 1694 O O . PRO B 1 54 ? -11.508 -29.766 -11.969 1 96.12 54 PRO B O 1
ATOM 1697 N N . ASN B 1 55 ? -12.859 -29.562 -13.758 1 94.69 55 ASN B N 1
ATOM 1698 C CA . ASN B 1 55 ? -13.57 -30.797 -13.445 1 94.69 55 ASN B CA 1
ATOM 1699 C C . ASN B 1 55 ? -12.922 -32 -14.117 1 94.69 55 ASN B C 1
ATOM 1701 O O . ASN B 1 55 ? -11.961 -31.859 -14.867 1 94.69 55 ASN B O 1
ATOM 1705 N N . ALA B 1 56 ? -13.43 -33.219 -13.773 1 95.62 56 ALA B N 1
ATOM 1706 C CA . ALA B 1 56 ? -12.836 -34.438 -14.266 1 95.62 56 ALA B CA 1
ATOM 1707 C C . ALA B 1 56 ? -12.922 -34.531 -15.789 1 95.62 56 ALA B C 1
ATOM 1709 O O . ALA B 1 56 ? -12.016 -35.062 -16.438 1 95.62 56 ALA B O 1
ATOM 1710 N N . GLU B 1 57 ? -14.008 -34.062 -16.281 1 95.69 57 GLU B N 1
ATOM 1711 C CA . GLU B 1 57 ? -14.203 -34.094 -17.734 1 95.69 57 GLU B CA 1
ATOM 1712 C C . GLU B 1 57 ? -13.125 -33.281 -18.453 1 95.69 57 GLU B C 1
ATOM 1714 O O . GLU B 1 57 ? -12.547 -33.75 -19.438 1 95.69 57 GLU B O 1
ATOM 1719 N N . LEU B 1 58 ? -12.898 -32.062 -17.969 1 95.62 58 LEU B N 1
ATOM 1720 C CA . LEU B 1 58 ? -11.883 -31.203 -18.562 1 95.62 58 LEU B CA 1
ATOM 1721 C C . LEU B 1 58 ? -10.492 -31.828 -18.438 1 95.62 58 LEU B C 1
ATOM 1723 O O . LEU B 1 58 ? -9.711 -31.812 -19.391 1 95.62 58 LEU B O 1
ATOM 1727 N N . ILE B 1 59 ? -10.156 -32.406 -17.297 1 96.38 59 ILE B N 1
ATOM 1728 C CA . ILE B 1 59 ? -8.875 -33.031 -17.078 1 96.38 59 ILE B CA 1
ATOM 1729 C C . ILE B 1 59 ? -8.695 -34.188 -18.062 1 96.38 59 ILE B C 1
ATOM 1731 O O . ILE B 1 59 ? -7.633 -34.312 -18.688 1 96.38 59 ILE B O 1
ATOM 1735 N N . GLY B 1 60 ? -9.719 -34.969 -18.234 1 95.19 60 GLY B N 1
ATOM 1736 C CA . GLY B 1 60 ? -9.68 -36.094 -19.188 1 95.19 60 GLY B CA 1
ATOM 1737 C C . GLY B 1 60 ? -9.445 -35.625 -20.609 1 95.19 60 GLY B C 1
ATOM 1738 O O . GLY B 1 60 ? -8.68 -36.25 -21.344 1 95.19 60 GLY B O 1
ATOM 1739 N N . LYS B 1 61 ? -10.188 -34.594 -21 1 94.62 61 LYS B N 1
ATOM 1740 C CA . LYS B 1 61 ? -10.039 -34.031 -22.344 1 94.62 61 LYS B CA 1
ATOM 1741 C C . LYS B 1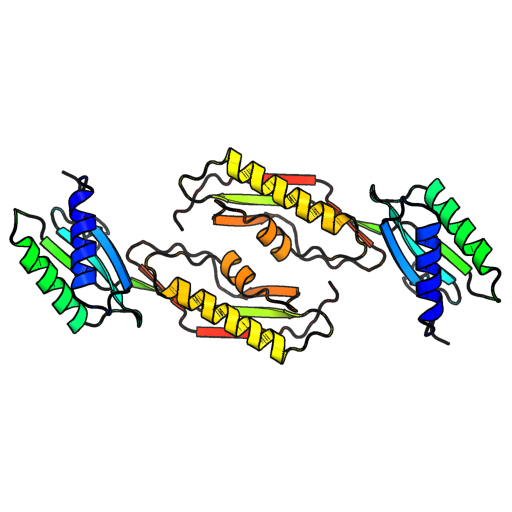 61 ? -8.602 -33.594 -22.609 1 94.62 61 LYS B C 1
ATOM 1743 O O . LYS B 1 61 ? -8.039 -33.875 -23.672 1 94.62 61 LYS B O 1
ATOM 1748 N N . ILE B 1 62 ? -8.023 -32.938 -21.656 1 94.31 62 ILE B N 1
ATOM 1749 C CA . ILE B 1 62 ? -6.66 -32.406 -21.797 1 94.31 62 ILE B CA 1
ATOM 1750 C C . ILE B 1 62 ? -5.672 -33.594 -21.781 1 94.31 62 ILE B C 1
ATOM 1752 O O . ILE B 1 62 ? -4.723 -33.594 -22.578 1 94.31 62 ILE B O 1
ATOM 1756 N N . GLN B 1 63 ? -5.875 -34.562 -20.906 1 92.06 63 GLN B N 1
ATOM 1757 C CA . GLN B 1 63 ? -5.035 -35.75 -20.859 1 92.06 63 GLN B CA 1
ATOM 1758 C C . GLN B 1 63 ? -4.996 -36.469 -22.219 1 92.06 63 GLN B C 1
ATOM 1760 O O . GLN B 1 63 ? -3.928 -36.844 -22.688 1 92.06 63 GLN B O 1
ATOM 1765 N N . ALA B 1 64 ? -6.121 -36.625 -22.797 1 90 64 ALA B N 1
ATOM 1766 C CA . ALA B 1 64 ? -6.227 -37.281 -24.094 1 90 64 ALA B CA 1
ATOM 1767 C C . ALA B 1 64 ? -5.465 -36.5 -25.156 1 90 64 ALA B C 1
ATOM 1769 O O . ALA B 1 64 ? -4.766 -37.094 -25.984 1 90 64 ALA B O 1
ATOM 1770 N N . ALA B 1 65 ? -5.633 -35.219 -25.125 1 88.31 65 ALA B N 1
ATOM 1771 C CA . ALA B 1 65 ? -4.965 -34.344 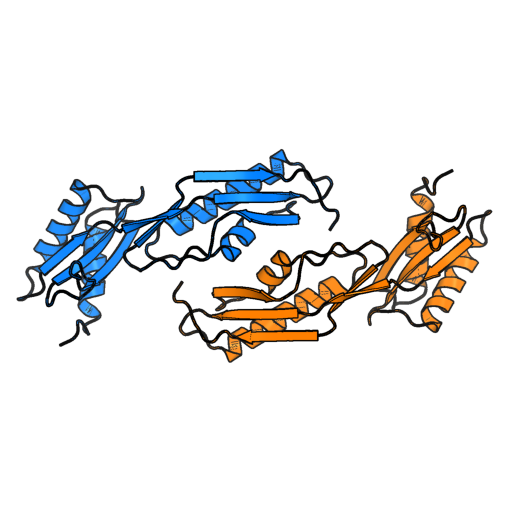-26.109 1 88.31 65 ALA B CA 1
ATOM 1772 C C . ALA B 1 65 ? -3.447 -34.469 -25.984 1 88.31 65 ALA B C 1
ATOM 1774 O O . ALA B 1 65 ? -2.734 -34.5 -26.984 1 88.31 65 ALA B O 1
ATOM 1775 N N . LEU B 1 66 ? -2.953 -34.5 -24.797 1 86.56 66 LEU B N 1
ATOM 1776 C CA . LEU B 1 66 ? -1.516 -34.562 -24.547 1 86.56 66 LEU B CA 1
ATOM 1777 C C . LEU B 1 66 ? -0.969 -35.938 -24.859 1 86.56 66 LEU B C 1
ATOM 1779 O O . LEU B 1 66 ? 0.18 -36.094 -25.297 1 86.56 66 LEU B O 1
ATOM 1783 N N . SER B 1 67 ? -1.761 -36.938 -24.672 1 82.12 67 SER B N 1
ATOM 1784 C CA . SER B 1 67 ? -1.342 -38.312 -24.953 1 82.12 67 SER B CA 1
ATOM 1785 C C . SER B 1 67 ? -1.305 -38.594 -26.453 1 82.12 67 SER B C 1
ATOM 1787 O O . SER B 1 67 ? -0.484 -39.375 -26.922 1 82.12 67 SER B O 1
ATOM 1789 N N . ALA B 1 68 ? -2.197 -38 -27.141 1 74.44 68 ALA B N 1
ATOM 1790 C CA . ALA B 1 68 ? -2.26 -38.188 -28.578 1 74.44 68 ALA B CA 1
ATOM 1791 C C . ALA B 1 68 ? -1.056 -37.562 -29.266 1 74.44 68 ALA B C 1
ATOM 1793 O O . ALA B 1 68 ? -0.525 -38.094 -30.234 1 74.44 68 ALA B O 1
ATOM 1794 N N . GLU B 1 69 ? -0.88 -36.344 -28.875 1 59.5 69 GLU B N 1
ATOM 1795 C CA . GLU B 1 69 ? 0.214 -35.625 -29.516 1 59.5 69 GLU B CA 1
ATOM 1796 C C . GLU B 1 69 ? 1.566 -36.219 -29.141 1 59.5 69 GLU B C 1
ATOM 1798 O O . GLU B 1 69 ? 2.52 -36.156 -29.922 1 59.5 69 GLU B O 1
ATOM 1803 N N . LYS B 1 70 ? 1.583 -36.625 -28 1 58.03 70 LYS B N 1
ATOM 1804 C CA . LYS B 1 70 ? 2.812 -37.25 -27.531 1 58.03 70 LYS B CA 1
ATOM 1805 C C . LYS B 1 70 ? 2.998 -38.625 -28.172 1 58.03 70 LYS B C 1
ATOM 1807 O O . LYS B 1 70 ? 3.91 -39.375 -27.812 1 58.03 70 LYS B O 1
ATOM 1812 N N . ARG B 1 71 ? 2.096 -38.969 -29.125 1 52.28 71 ARG B N 1
ATOM 1813 C CA . ARG B 1 71 ? 2.52 -40.219 -29.766 1 52.28 71 ARG B CA 1
ATOM 1814 C C . ARG B 1 71 ? 4.02 -40.188 -30.047 1 52.28 71 ARG B C 1
ATOM 1816 O O . ARG B 1 71 ? 4.555 -41.125 -30.656 1 52.28 71 ARG B O 1
ATOM 1823 N N . ARG B 1 72 ? 4.488 -39 -30.031 1 46.69 72 ARG B N 1
ATOM 1824 C CA . ARG B 1 72 ? 5.887 -39.188 -30.406 1 46.69 72 ARG B CA 1
ATOM 1825 C C . ARG B 1 72 ? 6.641 -39.969 -29.344 1 46.69 72 ARG B C 1
ATOM 1827 O O . ARG B 1 72 ? 6.074 -40.344 -28.312 1 46.69 72 ARG B O 1
ATOM 1834 N N . PRO B 1 73 ? 7.961 -39.406 -29.094 1 45.81 73 PRO B N 1
ATOM 1835 C CA . PRO B 1 73 ? 8.961 -40.375 -28.656 1 45.81 73 PRO B CA 1
ATOM 1836 C C . PRO B 1 73 ? 8.555 -41.094 -27.375 1 45.81 73 PRO B C 1
ATOM 1838 O O . PRO B 1 73 ? 7.609 -40.688 -26.703 1 45.81 73 PRO B O 1
ATOM 1841 N N . LEU B 1 74 ? 9.711 -41.469 -26.609 1 45.28 74 LEU B N 1
ATOM 1842 C CA . LEU B 1 74 ? 9.945 -42.406 -25.5 1 45.28 74 LEU B CA 1
ATOM 1843 C C . LEU B 1 74 ? 9.008 -42.125 -24.344 1 45.28 74 LEU B C 1
ATOM 1845 O O . LEU B 1 74 ? 8.203 -42.969 -23.953 1 45.28 74 LEU B O 1
ATOM 1849 N N . CYS B 1 75 ? 9.594 -42.094 -23 1 48.97 75 CYS B N 1
ATOM 1850 C CA . CYS B 1 75 ? 9.453 -42.406 -21.578 1 48.97 75 CYS B CA 1
ATOM 1851 C C . CYS B 1 75 ? 8.594 -41.344 -20.891 1 48.97 75 CYS B C 1
ATOM 1853 O O . CYS B 1 75 ? 8.445 -41.375 -19.672 1 48.97 75 CYS B O 1
ATOM 1855 N N . ASP B 1 76 ? 8.305 -40.188 -21.438 1 60.62 76 ASP B N 1
ATOM 1856 C CA . ASP B 1 76 ? 7.855 -39.281 -20.375 1 60.62 76 ASP B CA 1
ATOM 1857 C C . ASP B 1 76 ? 6.332 -39.25 -20.281 1 60.62 76 ASP B C 1
ATOM 1859 O O . ASP B 1 76 ? 5.637 -39.125 -21.281 1 60.62 76 ASP B O 1
ATOM 1863 N N . THR B 1 77 ? 5.758 -40.188 -19.453 1 76.81 77 THR B N 1
ATOM 1864 C CA . THR B 1 77 ? 4.352 -40.125 -19.078 1 76.81 77 THR B CA 1
ATOM 1865 C C . THR B 1 77 ? 4.012 -38.75 -18.5 1 76.81 77 THR B C 1
ATOM 1867 O O . THR B 1 77 ? 4.836 -38.125 -17.828 1 76.81 77 THR B O 1
ATOM 1870 N N . VAL B 1 78 ? 2.922 -38.219 -19.125 1 84.69 78 VAL B N 1
ATOM 1871 C CA . VAL B 1 78 ? 2.451 -36.938 -18.625 1 84.69 78 VAL B CA 1
ATOM 1872 C C . VAL B 1 78 ? 1.112 -37.094 -17.906 1 84.69 78 VAL B C 1
ATOM 1874 O O . VAL B 1 78 ? 0.256 -37.875 -18.359 1 84.69 78 VAL B O 1
ATOM 1877 N N . VAL B 1 79 ? 0.964 -36.594 -16.781 1 88.81 79 VAL B N 1
ATOM 1878 C CA . VAL B 1 79 ? -0.288 -36.594 -16.031 1 88.81 79 VAL B CA 1
ATOM 1879 C C . VAL B 1 79 ? -0.831 -35.188 -15.906 1 88.81 79 VAL B C 1
ATOM 1881 O O . VAL B 1 79 ? -0.068 -34.219 -15.695 1 88.81 79 VAL B O 1
ATOM 1884 N N . VAL B 1 80 ? -2.125 -35.062 -16.125 1 92.75 80 VAL B N 1
ATOM 1885 C CA . VAL B 1 80 ? -2.799 -33.781 -15.969 1 92.75 80 VAL B CA 1
ATOM 1886 C C . VAL B 1 80 ? -3.492 -33.719 -14.609 1 92.75 80 VAL B C 1
ATOM 1888 O O . VAL B 1 80 ? -4.172 -34.656 -14.211 1 92.75 80 VAL B O 1
ATOM 1891 N N . LYS B 1 81 ? -3.316 -32.656 -13.898 1 94.38 81 LYS B N 1
ATOM 1892 C CA . LYS B 1 81 ? -3.893 -32.531 -12.562 1 94.38 81 LYS B CA 1
ATOM 1893 C C . LYS B 1 81 ? -4.473 -31.141 -12.328 1 94.38 81 LYS B C 1
ATOM 1895 O O . LYS B 1 81 ? -4.09 -30.188 -13 1 94.38 81 LYS B O 1
ATOM 1900 N N . ALA B 1 82 ? -5.422 -31.078 -11.398 1 96.81 82 ALA B N 1
ATOM 1901 C CA . ALA B 1 82 ? -5.895 -29.797 -10.875 1 96.81 82 ALA B CA 1
ATOM 1902 C C . ALA B 1 82 ? -4.887 -29.203 -9.891 1 96.81 82 ALA B C 1
ATOM 1904 O O . ALA B 1 82 ? -4.133 -29.938 -9.242 1 96.81 82 ALA B O 1
ATOM 1905 N N . PRO B 1 83 ? -4.859 -27.891 -9.828 1 96.88 83 PRO B N 1
ATOM 1906 C CA . PRO B 1 83 ? -3.992 -27.297 -8.805 1 96.88 83 PRO B CA 1
ATOM 1907 C C . PRO B 1 83 ? -4.496 -27.562 -7.391 1 96.88 83 PRO B C 1
ATOM 1909 O O . PRO B 1 83 ? -5.691 -27.781 -7.184 1 96.88 83 PRO B O 1
ATOM 1912 N N . THR B 1 84 ? -3.547 -27.609 -6.461 1 95.62 84 THR B N 1
ATOM 1913 C CA . THR B 1 84 ? -3.928 -27.609 -5.051 1 95.62 84 THR B CA 1
ATOM 1914 C C . THR B 1 84 ? -4.367 -26.219 -4.609 1 95.62 84 THR B C 1
ATOM 1916 O O . THR B 1 84 ? -3.629 -25.25 -4.773 1 95.62 84 THR B O 1
ATOM 1919 N N . ALA B 1 85 ? -5.523 -26.109 -4.055 1 97.12 85 ALA B N 1
ATOM 1920 C CA . ALA B 1 85 ? -6.043 -24.812 -3.633 1 97.12 85 ALA B CA 1
ATOM 1921 C C . ALA B 1 85 ? -5.391 -24.359 -2.33 1 97.12 85 ALA B C 1
ATOM 1923 O O . ALA B 1 85 ? -5.195 -25.156 -1.414 1 97.12 85 ALA B O 1
ATOM 1924 N N . VAL B 1 86 ? -4.984 -23.156 -2.264 1 97.62 86 VAL B N 1
ATOM 1925 C CA . VAL B 1 86 ? -4.566 -22.453 -1.053 1 97.62 86 VAL B CA 1
ATOM 1926 C C . VAL B 1 86 ? -5.637 -21.453 -0.64 1 97.62 86 VAL B C 1
ATOM 1928 O O . VAL B 1 86 ? -5.66 -20.328 -1.138 1 97.62 86 VAL B O 1
ATOM 1931 N N . ASP B 1 87 ? -6.441 -21.875 0.283 1 97.81 87 ASP B N 1
ATOM 1932 C CA . ASP B 1 87 ? -7.605 -21.062 0.648 1 97.81 87 ASP B CA 1
ATOM 1933 C C . ASP B 1 87 ? -7.215 -19.922 1.587 1 97.81 87 ASP B C 1
ATOM 1935 O O . ASP B 1 87 ? -6.352 -20.094 2.451 1 97.81 87 ASP B O 1
ATOM 1939 N N . TYR B 1 88 ? -7.824 -18.766 1.421 1 97.69 88 TYR B N 1
ATOM 1940 C CA . TYR B 1 88 ? -7.684 -17.625 2.328 1 97.69 88 TYR B CA 1
ATOM 1941 C C . TYR B 1 88 ? -8.961 -16.797 2.369 1 97.69 88 TYR B C 1
ATOM 1943 O O . TYR B 1 88 ? -9.867 -17 1.557 1 97.69 88 TYR B O 1
ATOM 1951 N N . THR B 1 89 ? -9.094 -16 3.398 1 98.12 89 THR B N 1
ATOM 1952 C CA . THR B 1 89 ? -10.219 -15.086 3.531 1 98.12 89 THR B CA 1
ATOM 1953 C C . THR B 1 89 ? -9.734 -13.641 3.586 1 98.12 89 THR B C 1
ATOM 1955 O O . THR B 1 89 ? -8.617 -13.367 4.027 1 98.12 89 THR B O 1
ATOM 1958 N N . LEU B 1 90 ? -10.562 -12.805 3.055 1 98.44 90 LEU B N 1
ATOM 1959 C CA . LEU B 1 90 ? -10.289 -11.375 3.158 1 98.44 90 LEU B CA 1
ATOM 1960 C C . LEU B 1 90 ? -11.148 -10.734 4.242 1 98.44 90 LEU B C 1
ATOM 1962 O O . LEU B 1 90 ? -12.375 -10.742 4.152 1 98.44 90 LEU B O 1
ATOM 1966 N N . ASP B 1 91 ? -10.523 -10.289 5.258 1 98.62 91 ASP B N 1
ATOM 1967 C CA . ASP B 1 91 ? -11.125 -9.469 6.305 1 98.62 91 ASP B CA 1
ATOM 1968 C C . ASP B 1 91 ? -10.422 -8.117 6.414 1 98.62 91 ASP B C 1
ATOM 1970 O O . ASP B 1 91 ? -9.367 -8.008 7.055 1 98.62 91 ASP B O 1
ATOM 1974 N N . ALA B 1 92 ? -11.023 -7.121 5.766 1 98.69 92 ALA B N 1
ATOM 1975 C CA . ALA B 1 92 ? -10.398 -5.805 5.656 1 98.69 92 ALA B CA 1
ATOM 1976 C C . ALA B 1 92 ? -11.234 -4.742 6.375 1 98.69 92 ALA B C 1
ATOM 1978 O O . ALA B 1 92 ? -12.461 -4.742 6.281 1 98.69 92 ALA B O 1
ATOM 1979 N N . GLU B 1 93 ? -10.531 -3.904 7.117 1 98.62 93 GLU B N 1
ATOM 1980 C CA . GLU B 1 93 ? -11.133 -2.74 7.766 1 98.62 93 GLU B CA 1
ATOM 1981 C C . GLU B 1 93 ? -10.602 -1.441 7.164 1 98.62 93 GLU B C 1
ATOM 1983 O O . GLU B 1 93 ? -9.391 -1.214 7.141 1 98.62 93 GLU B O 1
ATOM 1988 N N . LEU B 1 94 ? -11.555 -0.64 6.68 1 98.62 94 LEU B N 1
ATOM 1989 C CA . LEU B 1 94 ? -11.188 0.614 6.027 1 98.62 94 LEU B CA 1
ATOM 1990 C C . LEU B 1 94 ? -11.477 1.803 6.938 1 98.62 94 LEU B C 1
ATOM 1992 O O . LEU B 1 94 ? -12.602 1.956 7.43 1 98.62 94 LEU B O 1
ATOM 1996 N N . THR B 1 95 ? -10.508 2.635 7.234 1 98.69 95 THR B N 1
ATOM 1997 C CA . THR B 1 95 ? -10.711 3.947 7.836 1 98.69 95 THR B CA 1
ATOM 1998 C C . THR B 1 95 ? -10.859 5.02 6.758 1 98.69 95 THR B C 1
ATOM 2000 O O . THR B 1 95 ? -10.031 5.105 5.844 1 98.69 95 THR B O 1
ATOM 2003 N N . LEU B 1 96 ? -11.898 5.797 6.844 1 98.5 96 LEU B N 1
ATOM 2004 C CA . LEU B 1 96 ? -12.18 6.801 5.82 1 98.5 96 LEU B CA 1
ATOM 2005 C C . LEU B 1 96 ? -11.727 8.18 6.277 1 98.5 96 LEU B C 1
ATOM 2007 O O . LEU B 1 96 ? -11.602 8.43 7.48 1 98.5 96 LEU B O 1
ATOM 2011 N N . PHE B 1 97 ? -11.398 9.016 5.246 1 97.56 97 PHE B N 1
ATOM 2012 C CA . PHE B 1 97 ? -11.258 10.43 5.562 1 97.56 97 PHE B CA 1
ATOM 2013 C C . PHE B 1 97 ? -12.562 11.008 6.094 1 97.56 97 PHE B C 1
ATOM 2015 O O . PHE B 1 97 ? -13.641 10.641 5.629 1 97.56 97 PHE B O 1
ATOM 2022 N N . THR B 1 98 ? -12.43 11.914 7.059 1 97.06 98 THR B N 1
ATOM 2023 C CA . THR B 1 98 ? -13.609 12.586 7.574 1 97.06 98 THR B CA 1
ATOM 2024 C C . THR B 1 98 ? -14.391 13.25 6.441 1 97.06 98 THR B C 1
ATOM 2026 O O . THR B 1 98 ? -13.805 13.922 5.586 1 97.06 98 THR B O 1
ATOM 2029 N N . GLY B 1 99 ? -15.703 12.984 6.371 1 96.19 99 GLY B N 1
ATOM 2030 C CA . GLY B 1 99 ? -16.562 13.594 5.363 1 96.19 99 GLY B CA 1
ATOM 2031 C C . GLY B 1 99 ? -16.812 12.695 4.172 1 96.19 99 GLY B C 1
ATOM 2032 O O . GLY B 1 99 ? -17.672 12.984 3.336 1 96.19 99 GLY B O 1
ATOM 2033 N N . THR B 1 100 ? -16.062 11.602 4.078 1 96.94 100 THR B N 1
ATOM 2034 C CA . THR B 1 100 ? -16.25 10.664 2.975 1 96.94 100 THR B CA 1
ATOM 2035 C C . THR B 1 100 ? -17.562 9.898 3.123 1 96.94 100 THR B C 1
ATOM 2037 O O . THR B 1 100 ? -17.906 9.469 4.223 1 96.94 100 THR B O 1
ATOM 2040 N N . ASP B 1 101 ? -18.234 9.766 2.057 1 97.12 101 ASP B N 1
ATOM 2041 C CA . ASP B 1 101 ? -19.438 8.922 2.051 1 97.12 101 ASP B CA 1
ATOM 2042 C C . ASP B 1 101 ? -19.062 7.441 2.164 1 97.12 101 ASP B C 1
ATOM 2044 O O . ASP B 1 101 ? -18.469 6.875 1.247 1 97.12 101 ASP B O 1
ATOM 2048 N N . ALA B 1 102 ? -19.5 6.852 3.227 1 96.69 102 ALA B N 1
ATOM 2049 C CA . ALA B 1 102 ? -19.094 5.488 3.541 1 96.69 102 ALA B CA 1
ATOM 2050 C C . ALA B 1 102 ? -19.609 4.5 2.5 1 96.69 102 ALA B C 1
ATOM 2052 O O . ALA B 1 102 ? -18.891 3.568 2.113 1 96.69 102 ALA B O 1
ATOM 2053 N N . ARG B 1 103 ? -20.797 4.664 2.125 1 96.88 103 ARG B N 1
ATOM 2054 C CA . ARG B 1 103 ? -21.391 3.75 1.151 1 96.88 103 ARG B CA 1
ATOM 2055 C C . ARG B 1 103 ? -20.641 3.803 -0.175 1 96.88 103 ARG B C 1
ATOM 2057 O O . ARG B 1 103 ? -20.344 2.764 -0.765 1 96.88 103 ARG B O 1
ATOM 2064 N N . THR B 1 104 ? -20.328 4.977 -0.615 1 97.44 104 THR B N 1
ATOM 2065 C CA . THR B 1 104 ? -19.625 5.164 -1.872 1 97.44 104 THR B CA 1
ATOM 2066 C C . THR B 1 104 ? -18.203 4.605 -1.779 1 97.44 104 THR B C 1
ATOM 2068 O O . THR B 1 104 ? -17.734 3.92 -2.691 1 97.44 104 THR B O 1
ATOM 2071 N N . ALA B 1 105 ? -17.531 4.895 -0.692 1 97.5 105 ALA B N 1
ATOM 2072 C CA . ALA B 1 105 ? -16.172 4.402 -0.494 1 97.5 105 ALA B CA 1
ATOM 2073 C C . ALA B 1 105 ? -16.141 2.877 -0.441 1 97.5 105 ALA B C 1
ATOM 2075 O O . ALA B 1 105 ? -15.258 2.244 -1.034 1 97.5 105 ALA B O 1
ATOM 2076 N N . LYS B 1 106 ? -17.109 2.301 0.306 1 97.75 106 LYS B N 1
ATOM 2077 C CA . LYS B 1 106 ? -17.156 0.846 0.411 1 97.75 106 LYS B CA 1
ATOM 2078 C C . LYS B 1 106 ? -17.406 0.204 -0.951 1 97.75 106 LYS B C 1
ATOM 2080 O O . LYS B 1 106 ? -16.766 -0.779 -1.309 1 97.75 106 LYS B O 1
ATOM 2085 N N . ALA B 1 107 ? -18.328 0.731 -1.69 1 98.19 107 ALA B N 1
ATOM 2086 C CA . ALA B 1 107 ? -18.625 0.209 -3.021 1 98.19 107 ALA B CA 1
ATOM 2087 C C . ALA B 1 107 ? -17.391 0.282 -3.926 1 98.19 107 ALA B C 1
ATOM 2089 O O . ALA B 1 107 ? -17.109 -0.656 -4.676 1 98.19 107 ALA B O 1
ATOM 2090 N N . ALA B 1 108 ? -16.672 1.396 -3.861 1 98.38 108 ALA B N 1
ATOM 2091 C CA . ALA B 1 108 ? -15.461 1.558 -4.656 1 98.38 108 ALA B CA 1
ATOM 2092 C C . ALA B 1 108 ? -14.406 0.536 -4.254 1 98.38 108 ALA B C 1
ATOM 2094 O O . ALA B 1 108 ? -13.719 -0.03 -5.109 1 98.38 108 ALA B O 1
ATOM 2095 N N . ALA B 1 109 ? -14.297 0.303 -2.924 1 98.56 109 ALA B N 1
ATOM 2096 C CA . ALA B 1 109 ? -13.336 -0.674 -2.426 1 98.56 109 ALA B CA 1
ATOM 2097 C C . ALA B 1 109 ? -13.711 -2.086 -2.869 1 98.56 109 ALA B C 1
ATOM 2099 O O . ALA B 1 109 ? -12.836 -2.875 -3.242 1 98.56 109 ALA B O 1
ATOM 2100 N N . GLU B 1 110 ? -14.969 -2.387 -2.801 1 98.5 110 GLU B N 1
ATOM 2101 C CA . GLU B 1 110 ? -15.438 -3.697 -3.236 1 98.5 110 GLU B CA 1
ATOM 2102 C C . GLU B 1 110 ? -15.188 -3.904 -4.73 1 98.5 110 GLU B C 1
ATOM 2104 O O . GLU B 1 110 ? -14.812 -4.996 -5.156 1 98.5 110 GLU B O 1
ATOM 2109 N N . GLN B 1 111 ? -15.391 -2.877 -5.48 1 98.56 111 GLN B N 1
ATOM 2110 C CA . GLN B 1 111 ? -15.102 -2.957 -6.906 1 98.56 111 GLN B CA 1
ATOM 2111 C C . GLN B 1 111 ? -13.609 -3.145 -7.16 1 98.56 111 GLN B C 1
ATOM 2113 O O . GLN B 1 111 ? -13.219 -3.939 -8.016 1 98.56 111 GLN B O 1
ATOM 2118 N N . ALA B 1 112 ? -12.773 -2.373 -6.484 1 98.56 112 ALA B N 1
ATOM 2119 C CA . ALA B 1 112 ? -11.328 -2.516 -6.602 1 98.56 112 ALA B CA 1
ATOM 2120 C C . ALA B 1 112 ? -10.883 -3.93 -6.242 1 98.56 112 ALA B C 1
ATOM 2122 O O . ALA B 1 112 ? -10.016 -4.508 -6.906 1 98.56 112 ALA B O 1
ATOM 2123 N N . TRP B 1 113 ? -11.516 -4.523 -5.191 1 98.31 113 TRP B N 1
ATOM 2124 C CA . TRP B 1 113 ? -11.219 -5.902 -4.805 1 98.31 113 TRP B CA 1
ATOM 2125 C C . TRP B 1 113 ? -11.586 -6.871 -5.922 1 98.31 113 TRP B C 1
ATOM 2127 O O . TRP B 1 113 ? -10.812 -7.777 -6.242 1 98.31 113 TRP B O 1
ATOM 2137 N N . ALA B 1 114 ? -12.719 -6.66 -6.461 1 97.69 114 ALA B N 1
ATOM 2138 C CA . ALA B 1 114 ? -13.195 -7.559 -7.512 1 97.69 114 ALA B CA 1
ATOM 2139 C C . ALA B 1 114 ? -12.234 -7.574 -8.695 1 97.69 114 ALA B C 1
ATOM 2141 O O . ALA B 1 114 ? -11.922 -8.641 -9.242 1 97.69 114 ALA B O 1
ATOM 2142 N N . VAL B 1 115 ? -11.758 -6.402 -9.086 1 97.44 115 VAL B N 1
ATOM 2143 C CA . VAL B 1 115 ? -10.82 -6.285 -10.195 1 97.44 115 VAL B CA 1
ATOM 2144 C C . VAL B 1 115 ? -9.508 -6.977 -9.828 1 97.44 115 VAL B C 1
ATOM 2146 O O . VAL B 1 115 ? -8.969 -7.754 -10.625 1 97.44 115 VAL B O 1
ATOM 2149 N N . TYR B 1 116 ? -9.062 -6.73 -8.617 1 97.75 116 TYR B N 1
ATOM 2150 C CA . TYR B 1 116 ? -7.832 -7.336 -8.125 1 97.75 116 TYR B CA 1
ATOM 2151 C C . TYR B 1 116 ? -7.945 -8.859 -8.102 1 97.75 116 TYR B C 1
ATOM 2153 O O . TYR B 1 116 ? -7.07 -9.562 -8.609 1 97.75 116 TYR B O 1
ATOM 2161 N N . GLU B 1 117 ? -8.984 -9.352 -7.539 1 95.88 117 GLU B N 1
ATOM 2162 C CA . GLU B 1 117 ? -9.195 -10.789 -7.371 1 95.88 117 GLU B CA 1
ATOM 2163 C C . GLU B 1 117 ? -9.352 -11.484 -8.719 1 95.88 117 GLU B C 1
ATOM 2165 O O . GLU B 1 117 ? -8.828 -12.586 -8.922 1 95.88 117 GLU B O 1
ATOM 2170 N N . ALA B 1 118 ? -10.023 -10.875 -9.609 1 94 118 ALA B N 1
ATOM 2171 C CA . ALA B 1 118 ? -10.211 -11.461 -10.938 1 94 118 ALA B CA 1
ATOM 2172 C C . ALA B 1 118 ? -8.875 -11.664 -11.641 1 94 118 ALA B C 1
ATOM 2174 O O . ALA B 1 118 ? -8.648 -12.711 -12.258 1 94 118 ALA B O 1
ATOM 2175 N N . ALA B 1 119 ? -8.047 -10.672 -11.547 1 93.31 119 ALA B N 1
ATOM 2176 C CA . ALA B 1 119 ? -6.73 -10.766 -12.172 1 93.31 119 ALA B CA 1
ATOM 2177 C C . ALA B 1 119 ? -5.891 -11.859 -11.531 1 93.31 119 ALA B C 1
ATOM 2179 O O . ALA B 1 119 ? -5.203 -12.617 -12.219 1 93.31 119 ALA B O 1
ATOM 2180 N N . ARG B 1 120 ? -6.02 -12.016 -10.305 1 93.69 120 ARG B N 1
ATOM 2181 C CA . ARG B 1 120 ? -5.195 -12.953 -9.555 1 93.69 120 ARG B CA 1
ATOM 2182 C C . ARG B 1 120 ? -5.719 -14.383 -9.703 1 93.69 120 ARG B C 1
ATOM 2184 O O . ARG B 1 120 ? -4.934 -15.328 -9.805 1 93.69 120 ARG B O 1
ATOM 2191 N N . ARG B 1 121 ? -6.961 -14.555 -9.727 1 93.88 121 ARG B N 1
ATOM 2192 C CA . ARG B 1 121 ? -7.574 -15.875 -9.703 1 93.88 121 ARG B CA 1
ATOM 2193 C C . ARG B 1 121 ? -7.355 -16.609 -11.023 1 93.88 121 ARG B C 1
ATOM 2195 O O . ARG B 1 121 ? -7.566 -17.812 -11.117 1 93.88 121 ARG B O 1
ATOM 2202 N N . SER B 1 122 ? -6.902 -15.938 -12.031 1 94.56 122 SER B N 1
ATOM 2203 C CA . SER B 1 122 ? -6.73 -16.547 -13.352 1 94.56 122 SER B CA 1
ATOM 2204 C C . SER B 1 122 ? -5.316 -17.078 -13.531 1 94.56 122 SER B C 1
ATOM 2206 O O . SER B 1 122 ? -4.953 -17.531 -14.617 1 94.56 122 SER B O 1
ATOM 2208 N N . ARG B 1 123 ? -4.602 -17.016 -12.492 1 95.94 123 ARG B N 1
ATOM 2209 C CA . ARG B 1 123 ? -3.203 -17.422 -12.594 1 95.94 123 ARG B CA 1
ATOM 2210 C C . ARG B 1 123 ? -2.846 -18.438 -11.508 1 95.94 123 ARG B C 1
ATOM 2212 O O . ARG B 1 123 ? -3.338 -18.344 -10.383 1 95.94 123 ARG B O 1
ATOM 2219 N N . LEU B 1 124 ? -1.996 -19.359 -11.898 1 97 124 LEU B N 1
ATOM 2220 C CA . LEU B 1 124 ? -1.401 -20.281 -10.945 1 97 124 LEU B CA 1
ATOM 2221 C C . LEU B 1 124 ? -0.191 -19.656 -10.258 1 97 124 LEU B C 1
ATOM 2223 O O . LEU B 1 124 ? 0.511 -18.828 -10.859 1 97 124 LEU B O 1
ATOM 2227 N N . GLY B 1 125 ? -0.024 -19.984 -9.008 1 97.31 125 GLY B N 1
ATOM 2228 C CA . GLY B 1 125 ? 1.253 -19.766 -8.352 1 97.31 125 GLY B CA 1
ATOM 2229 C C . GLY B 1 125 ? 1.454 -18.312 -7.914 1 97.31 125 GLY B C 1
ATOM 2230 O O . GLY B 1 125 ? 2.584 -17.891 -7.668 1 97.31 125 GLY B O 1
ATOM 2231 N N . LEU B 1 126 ? 0.417 -17.5 -7.863 1 96.69 126 LEU B N 1
ATOM 2232 C CA . LEU B 1 126 ? 0.551 -16.125 -7.414 1 96.69 126 LEU B CA 1
ATOM 2233 C C . LEU B 1 126 ? 0.447 -16.031 -5.895 1 96.69 126 LEU B C 1
ATOM 2235 O O . LEU B 1 126 ? -0.541 -16.469 -5.309 1 96.69 126 LEU B O 1
ATOM 2239 N N . ASP B 1 127 ? 1.464 -15.438 -5.293 1 98.19 127 ASP B N 1
ATOM 2240 C CA . ASP B 1 127 ? 1.516 -15.289 -3.844 1 98.19 127 ASP B CA 1
ATOM 2241 C C . ASP B 1 127 ? 0.411 -14.359 -3.348 1 98.19 127 ASP B C 1
ATOM 2243 O O . ASP B 1 127 ? -0.107 -13.539 -4.109 1 98.19 127 ASP B O 1
ATOM 2247 N N . ILE B 1 128 ? 0.045 -14.547 -2.123 1 98 128 ILE B N 1
ATOM 2248 C CA . ILE B 1 128 ? -0.83 -13.609 -1.422 1 98 128 ILE B CA 1
ATOM 2249 C C . ILE B 1 128 ? 0.012 -12.594 -0.652 1 98 128 ILE B C 1
ATOM 2251 O O . ILE B 1 128 ? 0.615 -12.93 0.371 1 98 128 ILE B O 1
ATOM 2255 N N . VAL B 1 129 ? 0.069 -11.445 -1.18 1 97.94 129 VAL B N 1
ATOM 2256 C CA . VAL B 1 129 ? 0.873 -10.383 -0.584 1 97.94 129 VAL B CA 1
ATOM 2257 C C . VAL B 1 129 ? -0.043 -9.32 0.022 1 97.94 129 VAL B C 1
ATOM 2259 O O . VAL B 1 129 ? -0.655 -8.531 -0.702 1 97.94 129 VAL B O 1
ATOM 2262 N N . PRO B 1 130 ? -0.058 -9.203 1.327 1 98.38 130 PRO B N 1
ATOM 2263 C CA . PRO B 1 130 ? -0.986 -8.281 1.988 1 98.38 130 PRO B CA 1
ATOM 2264 C C . PRO B 1 130 ? -0.827 -6.84 1.511 1 98.38 130 PRO B C 1
ATOM 2266 O O . PRO B 1 130 ? -1.821 -6.137 1.325 1 98.38 130 PRO B O 1
ATOM 2269 N N . LEU B 1 131 ? 0.375 -6.402 1.279 1 98 131 LEU B N 1
ATOM 2270 C CA . LEU B 1 131 ? 0.607 -5.027 0.848 1 98 131 LEU B CA 1
ATOM 2271 C C . LEU B 1 131 ? -0.097 -4.746 -0.475 1 98 131 LEU B C 1
ATOM 2273 O O . LEU B 1 131 ? -0.649 -3.662 -0.672 1 98 131 LEU B O 1
ATOM 2277 N N . ASP B 1 132 ? -0.098 -5.707 -1.387 1 98.06 132 ASP B N 1
ATOM 2278 C CA . ASP B 1 132 ? -0.776 -5.539 -2.668 1 98.06 132 ASP B CA 1
ATOM 2279 C C . ASP B 1 132 ? -2.283 -5.383 -2.477 1 98.0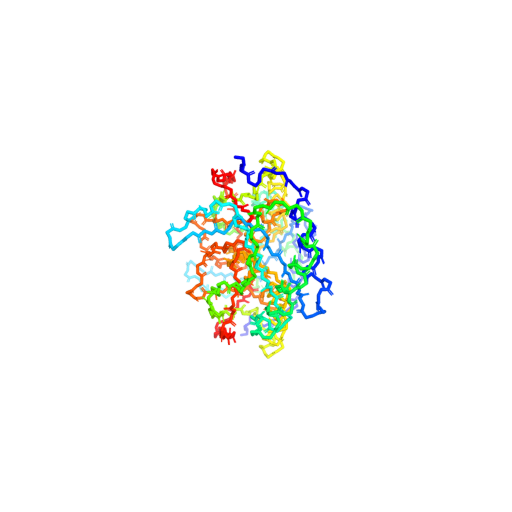6 132 ASP B C 1
ATOM 2281 O O . ASP B 1 132 ? -2.912 -4.543 -3.125 1 98.06 132 ASP B O 1
ATOM 2285 N N . ILE B 1 133 ? -2.797 -6.172 -1.579 1 98.44 133 ILE B N 1
ATOM 2286 C CA . ILE B 1 133 ? -4.23 -6.148 -1.318 1 98.44 133 ILE B CA 1
ATOM 2287 C C . ILE B 1 133 ? -4.613 -4.824 -0.657 1 98.44 133 ILE B C 1
ATOM 2289 O O . ILE B 1 133 ? -5.586 -4.18 -1.061 1 98.44 133 ILE B O 1
ATOM 2293 N N . MET B 1 134 ? -3.82 -4.43 0.345 1 98.62 134 MET B N 1
ATOM 2294 C CA . MET B 1 134 ? -4.086 -3.158 1.012 1 98.62 134 MET B CA 1
ATOM 2295 C C . MET B 1 134 ? -4.02 -2 0.021 1 98.62 134 MET B C 1
ATOM 2297 O O . MET B 1 134 ? -4.867 -1.105 0.048 1 98.62 134 MET B O 1
ATOM 2301 N N . SER B 1 135 ? -3.021 -2.029 -0.812 1 98.06 135 SER B N 1
ATOM 2302 C CA . SER B 1 135 ? -2.863 -0.984 -1.818 1 98.06 135 SER B CA 1
ATOM 2303 C C . SER B 1 135 ? -4.051 -0.954 -2.775 1 98.06 135 SER B C 1
ATOM 2305 O O . SER B 1 135 ? -4.523 0.12 -3.154 1 98.06 135 SER B O 1
ATOM 2307 N N . ALA B 1 136 ? -4.551 -2.119 -3.168 1 98.06 136 ALA B N 1
ATOM 2308 C CA . ALA B 1 136 ? -5.695 -2.205 -4.074 1 98.06 136 ALA B CA 1
ATOM 2309 C C . ALA B 1 136 ? -6.953 -1.632 -3.426 1 98.06 136 ALA B C 1
ATOM 2311 O O . ALA B 1 136 ? -7.781 -1.02 -4.102 1 98.06 136 ALA B O 1
ATOM 2312 N N . LEU B 1 137 ? -7.082 -1.798 -2.131 1 98.56 137 LEU B N 1
ATOM 2313 C CA . LEU B 1 137 ? -8.289 -1.404 -1.42 1 98.56 137 LEU B CA 1
ATOM 2314 C C . LEU B 1 137 ? -8.242 0.071 -1.037 1 98.56 137 LEU B C 1
ATOM 2316 O O . LEU B 1 137 ? -9.258 0.651 -0.652 1 98.56 137 LEU B O 1
ATOM 2320 N N . LYS B 1 138 ? -7.066 0.671 -1.039 1 98.12 138 LYS B N 1
ATOM 2321 C CA . LYS B 1 138 ? -6.93 2.072 -0.649 1 98.12 138 LYS B CA 1
ATOM 2322 C C . LYS B 1 138 ? -7.367 3.002 -1.777 1 98.12 138 LYS B C 1
ATOM 2324 O O . LYS B 1 138 ? -6.555 3.758 -2.314 1 98.12 138 LYS B O 1
ATOM 2329 N N . VAL B 1 139 ? -8.586 2.967 -2.082 1 98.06 139 VAL B N 1
ATOM 2330 C CA . VAL B 1 139 ? -9.219 3.781 -3.113 1 98.06 139 VAL B CA 1
ATOM 2331 C C . VAL B 1 139 ? -9.5 5.18 -2.57 1 98.06 139 VAL B C 1
ATOM 2333 O O . VAL B 1 139 ? -9.242 5.461 -1.398 1 98.06 139 VAL B O 1
ATOM 2336 N N . ALA B 1 140 ? -9.969 6.086 -3.469 1 96.62 140 ALA B N 1
ATOM 2337 C CA . ALA B 1 140 ? -10.273 7.461 -3.08 1 96.62 140 ALA B CA 1
ATOM 2338 C C . ALA B 1 140 ? -11.164 7.496 -1.844 1 96.62 140 ALA B C 1
ATOM 2340 O O . ALA B 1 140 ? -12.141 6.746 -1.752 1 96.62 140 ALA B O 1
ATOM 2341 N N . GLY B 1 141 ? -10.867 8.328 -0.86 1 97.5 141 GLY B N 1
ATOM 2342 C CA . GLY B 1 141 ? -11.648 8.484 0.358 1 97.5 141 GLY B CA 1
ATOM 2343 C C . GLY B 1 141 ? -11.18 7.578 1.484 1 97.5 141 GLY B C 1
ATOM 2344 O O . GLY B 1 141 ? -11.586 7.754 2.635 1 97.5 141 GLY B O 1
ATOM 2345 N N . VAL B 1 142 ? -10.398 6.578 1.166 1 98.5 142 VAL B N 1
ATOM 2346 C CA . VAL B 1 142 ? -9.906 5.648 2.174 1 98.5 142 VAL B CA 1
ATOM 2347 C C . VAL B 1 142 ? -8.586 6.156 2.746 1 98.5 142 VAL B C 1
ATOM 2349 O O . VAL B 1 142 ? -7.621 6.367 2.004 1 98.5 142 VAL B O 1
ATOM 2352 N N . TYR B 1 143 ? -8.539 6.34 4.023 1 98.38 143 TYR B N 1
ATOM 2353 C CA . TYR B 1 143 ? -7.383 6.84 4.762 1 98.38 143 TYR B CA 1
ATOM 2354 C C . TYR B 1 143 ? -6.398 5.719 5.059 1 98.38 143 TYR B C 1
ATOM 2356 O O . TYR B 1 143 ? -5.188 5.883 4.895 1 98.38 143 TYR B O 1
ATOM 2364 N N . ASN B 1 144 ? -6.895 4.617 5.477 1 98.56 144 ASN B N 1
ATOM 2365 C CA . ASN B 1 144 ? -6.066 3.477 5.859 1 98.56 144 ASN B CA 1
ATOM 2366 C C . ASN B 1 144 ? -6.816 2.158 5.684 1 98.56 144 ASN B C 1
ATOM 2368 O O . ASN B 1 144 ? -8.047 2.129 5.715 1 98.56 144 ASN B O 1
ATOM 2372 N N . VAL B 1 145 ? -6.066 1.11 5.484 1 98.62 145 VAL B N 1
ATOM 2373 C CA . VAL B 1 145 ? -6.586 -0.247 5.363 1 98.62 145 VAL B CA 1
ATOM 2374 C C . VAL B 1 145 ? -5.844 -1.174 6.32 1 98.62 145 VAL B C 1
ATOM 2376 O O . VAL B 1 145 ? -4.613 -1.183 6.359 1 98.62 145 VAL B O 1
ATOM 2379 N N . VAL B 1 146 ? -6.574 -1.909 7.09 1 97.94 146 VAL B N 1
ATOM 2380 C CA . VAL B 1 146 ? -6.004 -2.934 7.957 1 97.94 146 VAL B CA 1
ATOM 2381 C C . VAL B 1 146 ? -6.582 -4.301 7.594 1 97.94 146 VAL B C 1
ATOM 2383 O O . VAL B 1 146 ? -7.801 -4.457 7.492 1 97.94 146 VAL B O 1
ATOM 2386 N N . LEU B 1 147 ? -5.711 -5.266 7.316 1 98.31 147 LEU B N 1
ATOM 2387 C CA . LEU B 1 147 ? -6.133 -6.641 7.074 1 98.31 147 LEU B CA 1
ATOM 2388 C C . LEU B 1 147 ? -6.016 -7.477 8.344 1 98.31 147 LEU B C 1
ATOM 2390 O O . LEU B 1 147 ? -5.039 -7.352 9.094 1 98.31 147 LEU B O 1
ATOM 2394 N N . HIS B 1 148 ? -7.004 -8.266 8.562 1 97.75 148 HIS B N 1
ATOM 2395 C CA . HIS B 1 148 ? -6.984 -9.141 9.727 1 97.75 148 HIS B CA 1
ATOM 2396 C C . HIS B 1 148 ? -6.727 -10.586 9.32 1 97.75 148 HIS B C 1
ATOM 2398 O O . HIS B 1 148 ? -7.379 -11.109 8.414 1 97.75 148 HIS B O 1
ATOM 2404 N N . ASN B 1 149 ? -5.762 -11.203 9.93 1 96.88 149 ASN B N 1
ATOM 2405 C CA . ASN B 1 149 ? -5.453 -12.625 9.812 1 96.88 149 ASN B CA 1
ATOM 2406 C C . ASN B 1 149 ? -5.113 -13.008 8.375 1 96.88 149 ASN B C 1
ATOM 2408 O O . ASN B 1 149 ? -5.625 -14 7.855 1 96.88 149 ASN B O 1
ATOM 2412 N N . LEU B 1 150 ? -4.367 -12.266 7.633 1 97.62 150 LEU B N 1
ATOM 2413 C CA . LEU B 1 150 ? -3.926 -12.539 6.273 1 97.62 150 LEU B CA 1
ATOM 2414 C C . LEU B 1 150 ? -2.418 -12.344 6.141 1 97.62 150 LEU B C 1
ATOM 2416 O O . LEU B 1 150 ? -1.964 -11.289 5.695 1 97.62 150 LEU B O 1
ATOM 2420 N N . PRO B 1 151 ? -1.68 -13.297 6.516 1 97.12 151 PRO B N 1
ATOM 2421 C CA . PRO B 1 151 ? -0.224 -13.203 6.391 1 97.12 151 PRO B CA 1
ATOM 2422 C C . PRO B 1 151 ? 0.255 -13.328 4.949 1 97.12 151 PRO B C 1
ATOM 2424 O O . PRO B 1 151 ? -0.49 -13.805 4.086 1 97.12 151 PRO B O 1
ATOM 2427 N N . LEU B 1 152 ? 1.462 -12.883 4.691 1 97.5 152 LEU B N 1
ATOM 2428 C CA . LEU B 1 152 ? 2.111 -13.18 3.42 1 97.5 152 LEU B CA 1
ATOM 2429 C C . LEU B 1 152 ? 2.184 -14.688 3.189 1 97.5 152 LEU B C 1
ATOM 2431 O O . LEU B 1 152 ? 2.623 -15.43 4.066 1 97.5 152 LEU B O 1
ATOM 2435 N N . THR B 1 153 ? 1.692 -15.133 2.096 1 97.69 153 THR B N 1
ATOM 2436 C CA . THR B 1 153 ? 1.63 -16.562 1.791 1 97.69 153 THR B CA 1
ATOM 2437 C C . THR B 1 153 ? 2.258 -16.844 0.43 1 97.69 153 THR B C 1
ATOM 2439 O O . THR B 1 153 ? 1.833 -16.297 -0.586 1 97.69 153 THR B O 1
ATOM 2442 N N . VAL B 1 154 ? 3.256 -17.641 0.434 1 97.5 154 VAL B N 1
ATOM 2443 C CA . VAL B 1 154 ? 3.879 -18.078 -0.812 1 97.5 154 VAL B CA 1
ATOM 2444 C C . VAL B 1 154 ? 3.051 -19.188 -1.438 1 97.5 154 VAL B C 1
ATOM 2446 O O . VAL B 1 154 ? 2.674 -20.156 -0.759 1 97.5 154 VAL B O 1
ATOM 2449 N N . VAL B 1 155 ? 2.766 -19.062 -2.701 1 97.5 155 VAL B N 1
ATOM 2450 C CA . VAL B 1 155 ? 1.973 -20.031 -3.451 1 97.5 155 VAL B CA 1
ATOM 2451 C C . VAL B 1 155 ? 2.838 -20.688 -4.527 1 97.5 155 VAL B C 1
ATOM 2453 O O . VAL B 1 155 ? 3.375 -20 -5.402 1 97.5 155 VAL B O 1
ATOM 2456 N N . LYS B 1 156 ? 2.922 -22.047 -4.523 1 95.5 156 LYS B N 1
ATOM 2457 C CA . LYS B 1 156 ? 3.74 -22.766 -5.492 1 95.5 156 LYS B CA 1
ATOM 2458 C C . LYS B 1 156 ? 3.123 -22.703 -6.883 1 95.5 156 LYS B C 1
ATOM 2460 O O . LYS B 1 156 ? 1.915 -22.5 -7.027 1 95.5 156 LYS B O 1
ATOM 2465 N N . PRO B 1 157 ? 3.916 -22.969 -7.879 1 94.88 157 PRO B N 1
ATOM 2466 C CA . PRO B 1 157 ? 3.436 -22.828 -9.25 1 94.88 157 PRO B CA 1
ATOM 2467 C C . PRO B 1 157 ? 2.287 -23.781 -9.578 1 94.88 157 PRO B C 1
ATOM 2469 O O . PRO B 1 157 ? 1.496 -23.5 -10.484 1 94.88 157 PRO B O 1
ATOM 2472 N N . ASP B 1 158 ? 2.207 -24.859 -8.836 1 94.56 158 ASP B N 1
ATOM 2473 C CA . ASP B 1 158 ? 1.149 -25.828 -9.102 1 94.56 158 ASP B CA 1
ATOM 2474 C C . ASP B 1 158 ? -0.015 -25.656 -8.133 1 94.56 158 ASP B C 1
ATOM 2476 O O . ASP B 1 158 ? -0.884 -26.531 -8.031 1 94.56 158 ASP B O 1
ATOM 2480 N N . GLN B 1 159 ? 0.019 -24.578 -7.395 1 96.81 159 GLN B N 1
ATOM 2481 C CA . GLN B 1 159 ? -1.049 -24.219 -6.461 1 96.81 159 GLN B CA 1
ATOM 2482 C C . GLN B 1 159 ? -1.861 -23.047 -6.977 1 96.81 159 GLN B C 1
ATOM 2484 O O . GLN B 1 159 ? -1.449 -22.359 -7.918 1 96.81 159 GLN B O 1
ATOM 2489 N N . TRP B 1 160 ? -3.004 -22.875 -6.395 1 97.5 160 TRP B N 1
ATOM 2490 C CA . TRP B 1 160 ? -3.934 -21.812 -6.766 1 97.5 160 TRP B CA 1
ATOM 2491 C C . TRP B 1 160 ? -4.523 -21.156 -5.527 1 97.5 160 TRP B C 1
ATOM 2493 O O . TRP B 1 160 ? -5.141 -21.812 -4.691 1 97.5 160 TRP B O 1
ATOM 2503 N N . ALA B 1 161 ? -4.246 -19.828 -5.363 1 97.44 161 ALA B N 1
ATOM 2504 C CA . ALA B 1 161 ? -4.809 -19.094 -4.238 1 97.44 161 ALA B CA 1
ATOM 2505 C C . ALA B 1 161 ? -6.293 -18.812 -4.453 1 97.44 161 ALA B C 1
ATOM 2507 O O . ALA B 1 161 ? -6.676 -18.172 -5.438 1 97.44 161 ALA B O 1
ATOM 2508 N N . ARG B 1 162 ? -7.113 -19.25 -3.518 1 96.25 162 ARG B N 1
ATOM 2509 C CA . ARG B 1 162 ? -8.562 -19.109 -3.625 1 96.25 162 ARG B CA 1
ATOM 2510 C C . ARG B 1 162 ? -9.133 -18.344 -2.441 1 96.25 162 ARG B C 1
ATOM 2512 O O . ARG B 1 162 ? -9.031 -18.781 -1.296 1 96.25 162 ARG B O 1
ATOM 2519 N N . CYS B 1 163 ? -9.664 -17.172 -2.736 1 97.25 163 CYS B N 1
ATOM 2520 C CA . CYS B 1 163 ? -10.359 -16.422 -1.688 1 97.25 163 CYS B CA 1
ATOM 2521 C C . CYS B 1 163 ? -11.75 -17 -1.446 1 97.25 163 CYS B C 1
ATOM 2523 O O . CYS B 1 163 ? -12.609 -16.922 -2.324 1 97.25 163 CYS B O 1
ATOM 2525 N N . THR B 1 164 ? -12.016 -17.469 -0.213 1 97 164 THR B N 1
ATOM 2526 C CA . THR B 1 164 ? -13.242 -18.219 0.042 1 97 164 THR B CA 1
ATOM 2527 C C . THR B 1 164 ? -14.297 -17.328 0.693 1 97 164 THR B C 1
ATOM 2529 O O . THR B 1 164 ? -15.477 -17.656 0.692 1 97 164 THR B O 1
ATOM 2532 N N . ARG B 1 165 ? -13.875 -16.266 1.265 1 97.44 165 ARG B N 1
ATOM 2533 C CA . ARG B 1 165 ? -14.789 -15.328 1.905 1 97.44 165 ARG B CA 1
ATOM 2534 C C . ARG B 1 165 ? -14.211 -13.914 1.893 1 97.44 165 ARG B C 1
ATOM 2536 O O . ARG B 1 165 ? -13.008 -13.727 2.088 1 97.44 165 ARG B O 1
ATOM 2543 N N . VAL B 1 166 ? -15.125 -12.953 1.681 1 98 166 VAL B N 1
ATOM 2544 C CA . VAL B 1 166 ? -14.719 -11.555 1.642 1 98 166 VAL B CA 1
ATOM 2545 C C . VAL B 1 166 ? -15.555 -10.742 2.631 1 98 166 VAL B C 1
ATOM 2547 O O . VAL B 1 166 ? -16.781 -10.805 2.604 1 98 166 VAL B O 1
ATOM 2550 N N . ASN B 1 167 ? -14.898 -10.109 3.518 1 98.25 167 ASN B N 1
ATOM 2551 C CA . ASN B 1 167 ? -15.516 -9.164 4.438 1 98.25 167 ASN B CA 1
ATOM 2552 C C . ASN B 1 167 ? -14.797 -7.816 4.422 1 98.25 167 ASN B C 1
ATOM 2554 O O . ASN B 1 167 ? -13.664 -7.707 4.902 1 98.25 167 ASN B O 1
ATOM 2558 N N . ILE B 1 168 ? -15.43 -6.797 3.826 1 98.44 168 ILE B N 1
ATOM 2559 C CA . ILE B 1 168 ? -14.906 -5.434 3.824 1 98.44 168 ILE B CA 1
ATOM 2560 C C . ILE B 1 168 ? -15.805 -4.539 4.676 1 98.44 168 ILE B C 1
ATOM 2562 O O . ILE B 1 168 ? -16.984 -4.383 4.387 1 98.44 168 ILE B O 1
ATOM 2566 N N . ARG B 1 169 ? -15.234 -3.959 5.719 1 97.69 169 ARG B N 1
ATOM 2567 C CA . ARG B 1 169 ? -16.016 -3.143 6.645 1 97.69 169 ARG B CA 1
ATOM 2568 C C . ARG B 1 169 ? -15.414 -1.742 6.77 1 97.69 169 ARG B C 1
ATOM 2570 O O . ARG B 1 169 ? -14.211 -1.554 6.59 1 97.69 169 ARG B O 1
ATOM 2577 N N . ILE B 1 170 ? -16.25 -0.821 7.113 1 97.94 170 ILE B N 1
ATOM 2578 C CA . ILE B 1 170 ? -15.836 0.551 7.379 1 97.94 170 ILE B CA 1
ATOM 2579 C C . ILE B 1 170 ? -15.625 0.744 8.875 1 97.94 170 ILE B C 1
ATOM 2581 O O . ILE B 1 170 ? -16.5 0.425 9.68 1 97.94 170 ILE B O 1
ATOM 2585 N N . ALA B 1 171 ? -14.445 1.174 9.227 1 96.75 171 ALA B N 1
ATOM 2586 C CA . ALA B 1 171 ? -14.164 1.478 10.625 1 96.75 171 ALA B CA 1
ATOM 2587 C C . ALA B 1 171 ? -15.078 2.594 11.133 1 96.75 171 ALA B C 1
ATOM 2589 O O . ALA B 1 171 ? -15.516 3.445 10.359 1 96.75 171 ALA B O 1
ATOM 2590 N N . ALA B 1 172 ? -15.344 2.6 12.375 1 93.19 172 ALA B N 1
ATOM 2591 C CA . ALA B 1 172 ? -16.188 3.621 12.984 1 93.19 172 ALA B CA 1
ATOM 2592 C C . ALA B 1 172 ? -15.469 4.969 13.039 1 93.19 172 ALA B C 1
ATOM 2594 O O . ALA B 1 172 ? -16.109 6.02 12.938 1 93.19 172 ALA B O 1
ATOM 2595 N N . GLN B 1 173 ? -14.266 4.891 13.18 1 93.19 173 GLN B N 1
ATOM 2596 C CA . GLN B 1 173 ? -13.469 6.105 13.289 1 93.19 173 GLN B CA 1
ATOM 2597 C C . GLN B 1 173 ? -13.078 6.625 11.906 1 93.19 173 GLN B C 1
ATOM 2599 O O . GLN B 1 173 ? -12.883 5.844 10.969 1 93.19 173 GLN B O 1
ATOM 2604 N N . THR B 1 174 ? -13.062 7.863 11.773 1 94.62 174 THR B N 1
ATOM 2605 C CA . THR B 1 174 ? -12.555 8.523 10.57 1 94.62 174 THR B CA 1
ATOM 2606 C C . THR B 1 174 ? -11.281 9.305 10.883 1 94.62 174 THR B C 1
ATOM 2608 O O . THR B 1 174 ? -10.883 9.422 12.047 1 94.62 174 THR B O 1
ATOM 2611 N N . ALA B 1 175 ? -10.586 9.695 9.859 1 95.62 175 ALA B N 1
ATOM 2612 C CA . ALA B 1 175 ? -9.352 10.453 10.023 1 95.62 175 ALA B CA 1
ATOM 2613 C C . ALA B 1 175 ? -9.367 11.727 9.18 1 95.62 175 ALA B C 1
ATOM 2615 O O . ALA B 1 175 ? -9.953 11.742 8.094 1 95.62 175 ALA B O 1
ATOM 2616 N N . GLU B 1 176 ? -8.703 12.781 9.641 1 91.88 176 GLU B N 1
ATOM 2617 C CA . GLU B 1 176 ? -8.641 14.039 8.906 1 91.88 176 GLU B CA 1
ATOM 2618 C C . GLU B 1 176 ? -7.477 14.047 7.922 1 91.88 176 GLU B C 1
ATOM 2620 O O . GLU B 1 176 ? -7.508 14.773 6.922 1 91.88 176 GLU B O 1
ATOM 2625 N N . GLY B 1 177 ? -6.426 13.195 8.141 1 89.81 177 GLY B N 1
ATOM 2626 C CA . GLY B 1 177 ? -5.312 13.102 7.207 1 89.81 177 GLY B CA 1
ATOM 2627 C C . GLY B 1 177 ? -4.082 13.859 7.668 1 89.81 177 GLY B C 1
ATOM 2628 O O . GLY B 1 177 ? -4.145 14.625 8.641 1 89.81 177 GLY B O 1
#

Nearest PDB structures (foldseek):
  6u5b-assembly1_s  TM=8.055E-01  e=2.822E-09  Pseudomonas aeruginosa PAO1
  8v3w-assembly1_U  TM=5.866E-01  e=7.290E-11  Clostridioides difficile
  5ces-assembly1_B  TM=9.314E-01  e=3.696E-07  Pseudomonas aeruginosa PAO1
  6u5b-assembly1_m  TM=8.007E-01  e=2.343E-08  Pseudomonas aeruginosa PAO1
  8kea-assembly1_e  TM=7.036E-01  e=1.403E-08  unclassified Caudoviricetes

Organism: NCBI:txid1073362

Radius of gyration: 29.09 Å; Cα contacts (8 Å, |Δi|>4): 670; chains: 2; bounding box: 43×90×59 Å

Sequence (354 aa):
ESFSVAGPVGAYQYWARQASPAVVDVHVANDTDGGGQPIGGRGAVTVLAKDGLPNAELIGKIQAALSAEKRRPLCDTVVVKAPTAVDYTLDAELTLFTGTDARTAKAAAEQAWAVYEAARRSRLGLDIVPLDIMSALKVAGVYNVVLHNLPLTVVKPDQWARCTRVNIRIAAQTAEGESFSVAGPVGAYQYWARQASPAVVDVHVANDTDGGGQPIGGRGAVTVLAKDGLPNAELIGKIQAALSAEKRRPLCDTVVVKAPTAVDYTLDAELTLFTGTDARTAKAAAEQAWAVYEAARRSRLGLDIVPLDIMSALKVAGVYNVVLHNLPLTVVKPDQWARCTRVNIRIAAQTAEG